Protein AF-S9UAQ5-F1 (afdb_monomer)

InterPro domains:
  IPR008383 Apoptosis inhibitory 5 [PF05918] (15-257)

Organism: NCBI:txid28005

Radius of gyration: 24.36 Å; Cα contacts (8 Å, |Δi|>4): 364; chains: 1; bounding box: 58×40×74 Å

Foldseek 3Di:
DVVVVVLVCLLVLLVVLLVQLQPCPPHPPVSNVVSVVVNVVSCVVNVLSNLLNLLVLLAPPDPDDDPVVSVSSVVSSLVVLLCCLQPPVNLVVQDPVSLVVSLLSVLNRLVGDDPVSLLSSLVSNCSHPVNVVQQLVVNLVSNLVPDQPQDPSSLSSSLSSLVRRDQPHADAPVVRCVVNCVLVDAQDQDPSSLSSLSVLLSNLRRYALVNLVSSQCSLLVNLLVQFDLQLAEGSHLSSNLSSLSSQQSSCVSPVPVSLVVLVPVSSLSSLVSPLSSLVVCLVVLVVVQVVCVVVVNHDPVSVVVNVSSVSSNQSSVCSNVSHRSHP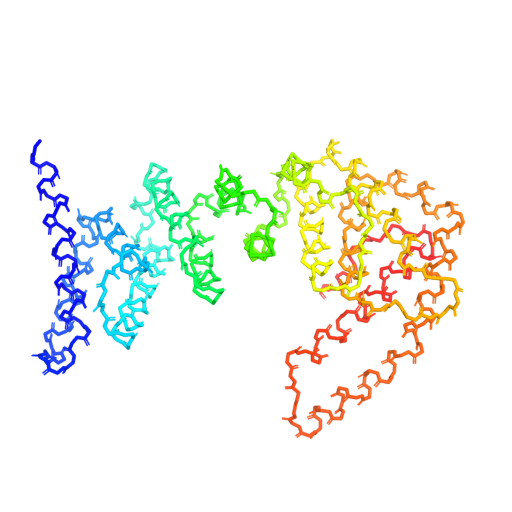PPDD

Structure (mmCIF, N/CA/C/O backbone):
data_AF-S9UAQ5-F1
#
_entry.id   AF-S9UAQ5-F1
#
loop_
_atom_site.group_PDB
_atom_site.id
_atom_site.type_symbol
_atom_site.label_atom_id
_atom_site.label_alt_id
_atom_site.label_comp_id
_atom_site.label_asym_id
_atom_site.label_entity_id
_atom_site.label_seq_id
_atom_site.pdbx_PDB_ins_code
_atom_site.Cartn_x
_atom_site.Cartn_y
_atom_site.Cartn_z
_atom_site.occupancy
_atom_site.B_iso_or_equiv
_atom_site.auth_seq_id
_atom_site.auth_comp_id
_atom_site.auth_asym_id
_atom_site.auth_atom_id
_atom_site.pdbx_PDB_model_num
ATOM 1 N N . MET A 1 1 ? 4.212 2.259 -40.923 1.00 50.88 1 MET A N 1
ATOM 2 C CA . MET A 1 1 ? 4.891 0.942 -41.069 1.00 50.88 1 MET A CA 1
ATOM 3 C C . MET A 1 1 ? 6.352 1.000 -40.611 1.00 50.88 1 MET A C 1
ATOM 5 O O . MET A 1 1 ? 6.800 0.038 -40.005 1.00 50.88 1 MET A O 1
ATOM 9 N N . MET A 1 2 ? 7.069 2.112 -40.838 1.00 58.19 2 MET A N 1
ATOM 10 C CA . MET A 1 2 ? 8.420 2.347 -40.294 1.00 58.19 2 MET A CA 1
ATOM 11 C C . MET A 1 2 ? 8.437 2.446 -38.760 1.00 58.19 2 MET A C 1
ATOM 13 O O . MET A 1 2 ? 9.271 1.802 -38.141 1.00 58.19 2 MET A O 1
ATOM 17 N N . ASP A 1 3 ? 7.478 3.144 -38.144 1.00 63.56 3 ASP A N 1
ATOM 18 C CA . ASP A 1 3 ? 7.470 3.352 -36.681 1.00 63.56 3 ASP A CA 1
ATOM 19 C C . ASP A 1 3 ? 7.380 2.043 -35.889 1.00 63.56 3 ASP A C 1
ATOM 21 O O . ASP A 1 3 ? 8.109 1.849 -34.926 1.00 63.56 3 ASP A O 1
ATOM 25 N N . LYS A 1 4 ? 6.577 1.082 -36.365 1.00 71.62 4 LYS A N 1
ATOM 26 C CA . LYS A 1 4 ? 6.491 -0.262 -35.767 1.00 71.62 4 LYS A CA 1
ATOM 27 C C . LYS A 1 4 ? 7.791 -1.061 -35.910 1.00 71.62 4 LYS A C 1
ATOM 29 O O . LYS A 1 4 ? 8.124 -1.844 -35.029 1.00 71.62 4 LYS A O 1
ATOM 34 N N . LYS A 1 5 ? 8.531 -0.876 -37.013 1.00 79.25 5 LYS A N 1
ATOM 35 C CA . LYS A 1 5 ? 9.839 -1.521 -37.214 1.00 79.25 5 LYS A CA 1
ATOM 36 C C . LYS A 1 5 ? 10.900 -0.907 -36.301 1.00 79.25 5 LYS A C 1
ATOM 38 O O . LYS A 1 5 ? 11.685 -1.646 -35.722 1.00 79.25 5 LYS A O 1
ATOM 43 N N . TRP A 1 6 ? 10.896 0.416 -36.142 1.00 81.75 6 TRP A N 1
ATOM 44 C CA . TRP A 1 6 ? 11.783 1.119 -35.212 1.00 81.75 6 TRP A CA 1
ATOM 45 C C . TRP A 1 6 ? 11.495 0.771 -33.753 1.00 81.75 6 TRP A C 1
ATOM 47 O O . TRP A 1 6 ? 12.431 0.546 -32.987 1.00 81.75 6 TRP A O 1
ATOM 57 N N . GLU A 1 7 ? 10.219 0.669 -33.381 1.00 83.75 7 GLU A N 1
ATOM 58 C CA . GLU A 1 7 ? 9.804 0.233 -32.047 1.00 83.75 7 GLU A CA 1
ATOM 59 C C . GLU A 1 7 ? 10.285 -1.195 -31.761 1.00 83.75 7 GLU A C 1
ATOM 61 O O . GLU A 1 7 ? 10.901 -1.424 -30.722 1.00 83.75 7 GLU A O 1
ATOM 66 N N . TYR A 1 8 ? 10.088 -2.124 -32.706 1.00 86.00 8 TYR A N 1
ATOM 67 C CA . TYR A 1 8 ? 10.575 -3.501 -32.596 1.00 86.00 8 TYR A CA 1
ATOM 68 C C . TYR A 1 8 ? 12.101 -3.568 -32.451 1.00 86.00 8 TYR A C 1
ATOM 70 O O . TYR A 1 8 ? 12.598 -4.152 -31.494 1.00 86.00 8 TYR A O 1
ATOM 78 N N . LEU A 1 9 ? 12.851 -2.909 -33.341 1.00 90.19 9 LEU A N 1
ATOM 79 C CA . LEU A 1 9 ? 14.318 -2.897 -33.287 1.00 90.19 9 LEU A CA 1
ATOM 80 C C . LEU A 1 9 ? 14.850 -2.298 -31.982 1.00 90.19 9 LEU A C 1
ATOM 82 O O . LEU A 1 9 ? 15.865 -2.756 -31.468 1.00 90.19 9 LEU A O 1
ATOM 86 N N . SER A 1 10 ? 14.167 -1.293 -31.433 1.00 92.19 10 SER A N 1
ATOM 87 C CA . SER A 1 10 ? 14.545 -0.691 -30.152 1.00 92.19 10 SER A CA 1
ATOM 88 C C . SER A 1 10 ? 14.269 -1.634 -28.979 1.00 92.19 10 SER A C 1
ATOM 90 O O . SER A 1 10 ? 15.079 -1.707 -28.058 1.00 92.19 10 SER A O 1
ATOM 92 N N . CYS A 1 11 ? 13.168 -2.392 -29.017 1.00 89.62 11 CYS A N 1
ATOM 93 C CA . CYS A 1 11 ? 12.878 -3.432 -28.028 1.00 89.62 11 CYS A CA 1
ATOM 94 C C . CYS A 1 11 ? 13.924 -4.557 -28.071 1.00 89.62 11 CYS A C 1
ATOM 96 O O . CYS A 1 11 ? 14.517 -4.864 -27.038 1.00 89.62 11 CYS A O 1
ATOM 98 N N . GLU A 1 12 ? 14.208 -5.116 -29.248 1.00 92.19 12 GLU A N 1
ATOM 99 C CA . GLU A 1 12 ? 15.215 -6.177 -29.416 1.00 92.19 12 GLU A CA 1
ATOM 100 C C . GLU A 1 12 ? 16.629 -5.682 -29.093 1.00 92.19 12 GLU A C 1
ATOM 102 O O . GLU A 1 12 ? 17.392 -6.346 -28.395 1.00 92.19 12 GLU A O 1
ATOM 107 N N . GLY A 1 13 ? 16.972 -4.465 -29.521 1.00 94.06 13 GLY A N 1
ATOM 108 C CA . GLY A 1 13 ? 18.242 -3.833 -29.178 1.00 94.06 13 GLY A CA 1
ATOM 109 C C . GLY A 1 13 ? 18.403 -3.666 -27.668 1.00 94.06 13 GLY A C 1
ATOM 110 O O . GLY A 1 13 ? 19.466 -3.968 -27.129 1.00 94.06 13 GLY A O 1
ATOM 111 N N . SER A 1 14 ? 17.346 -3.247 -26.963 1.00 94.69 14 SER A N 1
ATOM 112 C CA . SER A 1 14 ? 17.379 -3.173 -25.500 1.00 94.69 14 SER A CA 1
ATOM 113 C C . SER A 1 14 ? 17.527 -4.551 -24.847 1.00 94.69 14 SER A C 1
ATOM 115 O O . SER A 1 14 ? 18.267 -4.660 -23.874 1.00 94.69 14 SER A O 1
ATOM 117 N N . ASP A 1 15 ? 16.916 -5.597 -25.415 1.00 93.81 15 ASP A N 1
ATOM 118 C CA . ASP A 1 15 ? 17.054 -6.985 -24.954 1.00 93.81 15 ASP A CA 1
ATOM 119 C C . ASP A 1 15 ? 18.508 -7.439 -24.965 1.00 93.81 15 ASP A C 1
ATOM 121 O O . ASP A 1 15 ? 19.079 -7.804 -23.940 1.00 93.81 15 ASP A O 1
ATOM 125 N N . ILE A 1 16 ? 19.128 -7.336 -26.142 1.00 94.75 16 ILE A N 1
ATOM 126 C CA . ILE A 1 16 ? 20.483 -7.812 -26.396 1.00 94.75 16 ILE A CA 1
ATOM 127 C C . ILE A 1 16 ? 21.462 -7.070 -25.490 1.00 94.75 16 ILE A C 1
ATOM 129 O O . ILE A 1 16 ? 22.331 -7.682 -24.875 1.00 94.75 16 ILE A O 1
ATOM 133 N N . LEU A 1 17 ? 21.310 -5.749 -25.366 1.00 96.38 17 LEU A N 1
ATOM 134 C CA . LEU A 1 17 ? 22.171 -4.944 -24.504 1.00 96.38 17 LEU A CA 1
ATOM 135 C C . LEU A 1 17 ? 22.041 -5.349 -23.033 1.00 96.38 17 LEU A C 1
ATOM 137 O O . LEU A 1 17 ? 23.056 -5.447 -22.344 1.00 96.38 17 LEU A O 1
ATOM 141 N N . MET A 1 18 ? 20.825 -5.613 -22.551 1.00 95.19 18 MET A N 1
ATOM 142 C CA . MET A 1 18 ? 20.615 -6.072 -21.178 1.00 95.19 18 MET A CA 1
ATOM 143 C C . MET A 1 18 ? 21.159 -7.491 -20.950 1.00 95.19 18 MET A C 1
ATOM 145 O O . MET A 1 18 ? 21.770 -7.722 -19.907 1.00 95.19 18 MET A O 1
ATOM 149 N N . GLN A 1 19 ? 21.034 -8.403 -21.921 1.00 93.56 19 GLN A N 1
ATOM 150 C CA . GLN A 1 19 ? 21.626 -9.748 -21.847 1.00 93.56 19 GLN A CA 1
ATOM 151 C C . GLN A 1 19 ? 23.157 -9.689 -21.783 1.00 93.56 19 GLN A C 1
ATOM 153 O O . GLN A 1 19 ? 23.767 -10.255 -20.876 1.00 93.56 19 GLN A O 1
ATOM 158 N N . VAL A 1 20 ? 23.787 -8.898 -22.663 1.00 95.62 20 VAL A N 1
ATOM 159 C CA . VAL A 1 20 ? 25.243 -8.667 -22.645 1.00 95.62 20 VAL A CA 1
ATOM 160 C C . VAL A 1 20 ? 25.693 -8.131 -21.287 1.00 95.62 20 VAL A C 1
ATOM 162 O O . VAL A 1 20 ? 26.735 -8.526 -20.777 1.00 95.62 20 VAL A O 1
ATOM 165 N N . MET A 1 21 ? 24.919 -7.235 -20.668 1.00 94.69 21 MET A N 1
ATOM 166 C CA . MET A 1 21 ? 25.252 -6.691 -19.350 1.00 94.69 21 MET A CA 1
ATOM 167 C C . MET A 1 21 ? 25.207 -7.730 -18.218 1.00 94.69 21 MET A C 1
ATOM 169 O O . MET A 1 21 ? 25.926 -7.552 -17.228 1.00 94.69 21 MET A O 1
ATOM 173 N N . LEU A 1 22 ? 24.365 -8.761 -18.328 1.00 92.75 22 LEU A N 1
ATOM 174 C CA . LEU A 1 22 ? 24.177 -9.789 -17.300 1.00 92.75 22 LEU A CA 1
ATOM 175 C C . LEU A 1 22 ? 25.155 -10.948 -17.417 1.00 92.75 22 LEU A C 1
ATOM 177 O O . LEU A 1 22 ? 25.603 -11.466 -16.390 1.00 92.75 22 LEU A O 1
ATOM 181 N N . ASP A 1 23 ? 25.488 -11.338 -18.642 1.00 91.56 23 ASP A N 1
ATOM 182 C CA . ASP A 1 23 ? 26.315 -12.506 -18.898 1.00 91.56 23 ASP A CA 1
ATOM 183 C C . ASP A 1 23 ? 27.803 -12.196 -18.661 1.00 91.56 23 ASP A C 1
ATOM 185 O O . ASP A 1 23 ? 28.546 -11.710 -19.518 1.00 91.56 23 ASP A O 1
ATOM 189 N N . LYS A 1 24 ? 28.230 -12.451 -17.421 1.00 90.19 24 LYS A N 1
ATOM 190 C CA . LYS A 1 24 ? 29.613 -12.267 -16.964 1.00 90.19 24 LYS A CA 1
ATOM 191 C C . LYS A 1 24 ? 30.566 -13.332 -17.502 1.00 90.19 24 LYS A C 1
ATOM 193 O O . LYS A 1 24 ? 31.774 -13.114 -17.418 1.00 90.19 24 LYS A O 1
ATOM 198 N N . GLU A 1 25 ? 30.044 -14.456 -17.983 1.00 90.44 25 GLU A N 1
ATOM 199 C CA . GLU A 1 25 ? 30.841 -15.580 -18.470 1.00 90.44 25 GLU A CA 1
ATOM 200 C C . GLU A 1 25 ? 31.184 -15.388 -19.946 1.00 90.44 25 GLU A C 1
ATOM 202 O O . GLU A 1 25 ? 32.343 -15.550 -20.331 1.00 90.44 25 GLU A O 1
ATOM 207 N N . ALA A 1 26 ? 30.215 -14.949 -20.755 1.00 90.56 26 ALA A N 1
ATOM 208 C CA . ALA A 1 26 ? 30.425 -14.683 -22.173 1.00 90.56 26 ALA A CA 1
ATOM 209 C C . ALA A 1 26 ? 31.071 -13.316 -22.448 1.00 90.56 26 ALA A C 1
ATOM 211 O O . ALA A 1 26 ? 31.820 -13.187 -23.421 1.00 90.56 26 ALA A O 1
ATOM 212 N N . PHE A 1 27 ? 30.812 -12.289 -21.621 1.00 94.88 27 PHE A N 1
ATOM 213 C CA . PHE A 1 27 ? 31.264 -10.921 -21.905 1.00 94.88 27 PHE A CA 1
ATOM 214 C C . PHE A 1 27 ? 32.194 -10.324 -20.834 1.00 94.88 27 PHE A C 1
ATOM 216 O O . PHE A 1 27 ? 31.840 -10.220 -19.650 1.00 94.88 27 PHE A O 1
ATOM 223 N N . PRO A 1 28 ? 33.371 -9.803 -21.241 1.00 95.06 28 PRO A N 1
ATOM 224 C CA . PRO A 1 28 ? 34.288 -9.146 -20.322 1.00 95.06 28 PRO A CA 1
ATOM 225 C C . PRO A 1 28 ? 33.728 -7.796 -19.848 1.00 95.06 28 PRO A C 1
ATOM 227 O O . PRO A 1 28 ? 32.936 -7.142 -20.529 1.00 95.06 28 PRO A O 1
ATOM 230 N N . GLU A 1 29 ? 34.192 -7.330 -18.686 1.00 95.19 29 GLU A N 1
ATOM 231 C CA . GLU A 1 29 ? 33.723 -6.087 -18.049 1.00 95.19 29 GLU A CA 1
ATOM 232 C C . GLU A 1 29 ? 33.692 -4.854 -18.986 1.00 95.19 29 GLU A C 1
ATOM 234 O O . GLU A 1 29 ? 32.696 -4.127 -18.949 1.00 95.19 29 GLU A O 1
ATOM 239 N N . PRO A 1 30 ? 34.682 -4.604 -19.873 1.00 96.50 30 PRO A N 1
ATOM 240 C CA . PRO A 1 30 ? 34.610 -3.488 -20.818 1.00 96.50 30 PRO A CA 1
ATOM 241 C C . PRO A 1 30 ? 33.423 -3.576 -21.790 1.00 96.50 30 PRO A C 1
ATOM 243 O O . PRO A 1 30 ? 32.786 -2.558 -22.057 1.00 96.50 30 PRO A O 1
ATOM 246 N N . ALA A 1 31 ? 33.088 -4.776 -22.277 1.00 95.75 31 ALA A N 1
ATOM 247 C CA . ALA A 1 31 ? 31.951 -4.987 -23.174 1.00 95.75 31 ALA A CA 1
ATOM 248 C C . ALA A 1 31 ? 30.621 -4.752 -22.444 1.00 95.75 31 ALA A C 1
ATOM 250 O O . ALA A 1 31 ? 29.743 -4.062 -22.959 1.00 95.75 31 ALA A O 1
ATOM 251 N N . ARG A 1 32 ? 30.509 -5.223 -21.196 1.00 96.06 32 ARG A N 1
ATOM 252 C CA . ARG A 1 32 ? 29.320 -5.001 -20.354 1.00 96.06 32 ARG A CA 1
ATOM 253 C C . ARG A 1 32 ? 29.101 -3.521 -20.037 1.00 96.06 32 ARG A C 1
ATOM 255 O O . ARG A 1 32 ? 27.971 -3.037 -20.074 1.00 96.06 32 ARG A O 1
ATOM 262 N N . ARG A 1 33 ? 30.179 -2.766 -19.794 1.00 95.00 33 ARG A N 1
ATOM 263 C CA . ARG A 1 33 ? 30.114 -1.300 -19.640 1.00 95.00 33 ARG A CA 1
ATOM 264 C C . ARG A 1 33 ? 29.707 -0.599 -20.931 1.00 95.00 33 ARG A C 1
ATOM 266 O O . ARG A 1 33 ? 28.893 0.318 -20.880 1.00 95.00 33 ARG A O 1
ATOM 273 N N . ALA A 1 34 ? 30.238 -1.027 -22.076 1.00 96.38 34 ALA A N 1
ATOM 274 C CA . ALA A 1 34 ? 29.843 -0.479 -23.370 1.00 96.38 34 ALA A CA 1
ATOM 275 C C . ALA A 1 34 ? 28.352 -0.724 -23.653 1.00 96.38 34 ALA A C 1
ATOM 277 O O . ALA A 1 34 ? 27.657 0.204 -24.063 1.00 96.38 34 ALA A O 1
ATOM 278 N N . ALA A 1 35 ? 27.842 -1.921 -23.345 1.00 96.31 35 ALA A N 1
ATOM 279 C CA . ALA A 1 35 ? 26.423 -2.245 -23.469 1.00 96.31 35 ALA A CA 1
ATOM 280 C C . ALA A 1 35 ? 25.544 -1.376 -22.554 1.00 96.31 35 ALA A C 1
ATOM 282 O O . ALA A 1 35 ? 24.536 -0.834 -23.001 1.00 96.31 35 ALA A O 1
ATOM 283 N N . ALA A 1 36 ? 25.968 -1.149 -21.306 1.00 94.12 36 ALA A N 1
ATOM 284 C CA . ALA A 1 36 ? 25.280 -0.239 -20.391 1.00 94.12 36 ALA A CA 1
ATOM 285 C C . ALA A 1 36 ? 25.213 1.204 -20.922 1.00 94.12 36 ALA A C 1
ATOM 287 O O . ALA A 1 36 ? 24.166 1.842 -20.818 1.00 94.12 36 ALA A O 1
ATOM 288 N N . THR A 1 37 ? 26.301 1.710 -21.509 1.00 95.19 37 THR A N 1
ATOM 289 C CA . THR A 1 37 ? 26.340 3.043 -22.133 1.00 95.19 37 THR A CA 1
ATOM 290 C C . THR A 1 37 ? 25.462 3.110 -23.383 1.00 95.19 37 THR A C 1
ATOM 292 O O . THR A 1 37 ? 24.742 4.088 -23.577 1.00 95.19 37 THR A O 1
ATOM 295 N N . ALA A 1 38 ? 25.478 2.069 -24.219 1.00 95.56 38 ALA A N 1
ATOM 296 C CA . ALA A 1 38 ? 24.628 1.985 -25.403 1.00 95.56 38 ALA A CA 1
ATOM 297 C C . ALA A 1 38 ? 23.138 1.931 -25.030 1.00 95.56 38 ALA A C 1
ATOM 299 O O . ALA A 1 38 ? 22.323 2.583 -25.681 1.00 95.56 38 ALA A O 1
ATOM 300 N N . LEU A 1 39 ? 22.786 1.231 -23.948 1.00 95.44 39 LEU A N 1
ATOM 301 C CA . LEU A 1 39 ? 21.422 1.208 -23.426 1.00 95.44 39 LEU A CA 1
ATOM 302 C C . LEU A 1 39 ? 21.000 2.592 -22.919 1.00 95.44 39 LEU A C 1
ATOM 304 O O . LEU A 1 39 ? 19.902 3.039 -23.231 1.00 95.44 39 LEU A O 1
ATOM 308 N N . ASP A 1 40 ? 21.869 3.306 -22.196 1.00 93.12 40 ASP A N 1
ATOM 309 C CA . ASP A 1 40 ? 21.588 4.676 -21.740 1.00 93.12 40 ASP A CA 1
ATOM 310 C C . ASP A 1 40 ? 21.370 5.643 -22.932 1.00 93.12 40 ASP A C 1
ATOM 312 O O . ASP A 1 40 ? 20.498 6.518 -22.880 1.00 93.12 40 ASP A O 1
ATOM 316 N N . ALA A 1 41 ? 22.108 5.461 -24.033 1.00 92.88 41 ALA A N 1
ATOM 317 C CA . ALA A 1 41 ? 21.885 6.202 -25.275 1.00 92.88 41 ALA A CA 1
ATOM 318 C C . ALA A 1 41 ? 20.545 5.831 -25.935 1.00 92.88 41 ALA A C 1
ATOM 320 O O . ALA A 1 41 ? 19.791 6.720 -26.331 1.00 92.88 41 ALA A O 1
ATOM 321 N N . LEU A 1 42 ? 20.211 4.537 -25.988 1.00 93.69 42 LEU A N 1
ATOM 322 C CA . LEU A 1 42 ? 18.941 4.042 -26.524 1.00 93.69 42 LEU A CA 1
ATOM 323 C C . LEU A 1 42 ? 17.737 4.531 -25.710 1.00 93.69 42 LEU A C 1
ATOM 325 O O . LEU A 1 42 ? 16.705 4.859 -26.282 1.00 93.69 42 LEU A O 1
ATOM 329 N N . VAL A 1 43 ? 17.866 4.661 -24.387 1.00 93.12 43 VAL A N 1
ATOM 330 C CA . VAL A 1 43 ? 16.833 5.272 -23.533 1.00 93.12 43 VAL A CA 1
ATOM 331 C C . VAL A 1 43 ? 16.527 6.703 -23.980 1.00 93.12 43 VAL A C 1
ATOM 333 O O . VAL A 1 43 ? 15.370 7.111 -23.975 1.00 93.12 43 VAL A O 1
ATOM 336 N N . SER A 1 44 ? 17.543 7.455 -24.402 1.00 88.75 44 SER A N 1
ATOM 337 C CA . SER A 1 44 ? 17.383 8.856 -24.809 1.00 88.75 44 SER A CA 1
ATOM 338 C C . SER A 1 44 ? 16.666 9.006 -26.158 1.00 88.75 44 SER A C 1
ATOM 340 O O . SER A 1 44 ? 16.039 10.033 -26.407 1.00 88.75 44 SER A O 1
ATOM 342 N N . THR A 1 45 ? 16.736 7.991 -27.026 1.00 89.56 45 THR A N 1
ATOM 343 C CA . THR A 1 45 ? 16.171 8.023 -28.388 1.00 89.56 45 THR A CA 1
ATOM 344 C C . THR A 1 45 ? 14.910 7.171 -28.559 1.00 89.56 45 THR A C 1
ATOM 346 O O . THR A 1 45 ? 14.077 7.486 -29.404 1.00 89.56 45 THR A O 1
ATOM 349 N N . ALA A 1 46 ? 14.735 6.125 -27.749 1.00 91.75 46 ALA A N 1
ATOM 350 C CA . ALA A 1 46 ? 13.653 5.142 -27.832 1.00 91.75 46 ALA A CA 1
ATOM 351 C C . ALA A 1 46 ? 13.069 4.802 -26.445 1.00 91.75 46 ALA A C 1
ATOM 353 O O . ALA A 1 46 ? 12.785 3.646 -26.122 1.00 91.75 46 ALA A O 1
ATOM 354 N N . PHE A 1 47 ? 12.873 5.832 -25.618 1.00 92.19 47 PHE A N 1
ATOM 355 C CA . PHE A 1 47 ? 12.448 5.745 -24.216 1.00 92.19 47 PHE A CA 1
ATOM 356 C C . PHE A 1 47 ? 11.275 4.776 -23.968 1.00 92.19 47 PHE A C 1
ATOM 358 O O . PHE A 1 47 ? 11.357 3.891 -23.116 1.00 92.19 47 PHE A O 1
ATOM 365 N N . LYS A 1 48 ? 10.202 4.899 -24.763 1.00 91.69 48 LYS A N 1
ATOM 366 C CA . LYS A 1 48 ? 8.992 4.064 -24.681 1.00 91.69 48 LYS A CA 1
ATOM 367 C C . LYS A 1 48 ? 9.285 2.576 -24.900 1.00 91.69 48 LYS A C 1
ATOM 369 O O . LYS A 1 48 ? 8.837 1.745 -24.113 1.00 91.69 48 LYS A O 1
ATOM 374 N N . SER A 1 49 ? 10.041 2.241 -25.945 1.00 92.69 49 SER A N 1
ATOM 375 C CA . SER A 1 49 ? 10.407 0.857 -26.275 1.00 92.69 49 SER A CA 1
ATOM 376 C C . SER A 1 49 ? 11.229 0.212 -25.166 1.00 92.69 49 SER A C 1
ATOM 378 O O . SER A 1 49 ? 10.953 -0.922 -24.777 1.00 92.69 49 SER A O 1
ATOM 380 N N . VAL A 1 50 ? 12.184 0.957 -24.601 1.00 94.06 50 VAL A N 1
ATOM 381 C CA . VAL A 1 50 ? 13.008 0.451 -23.498 1.00 94.06 50 VAL A CA 1
ATOM 382 C C . VAL A 1 50 ? 12.151 0.165 -22.264 1.00 94.06 50 VAL A C 1
ATOM 384 O O . VAL A 1 50 ? 12.300 -0.896 -21.666 1.00 94.06 50 VAL A O 1
ATOM 387 N N . ILE A 1 51 ? 11.200 1.039 -21.906 1.00 93.06 51 ILE A N 1
ATOM 388 C CA . ILE A 1 51 ? 10.293 0.763 -20.777 1.00 93.06 51 ILE A CA 1
ATOM 389 C C . ILE A 1 51 ? 9.451 -0.484 -21.036 1.00 93.06 51 ILE A C 1
ATOM 391 O O . ILE A 1 51 ? 9.363 -1.340 -20.159 1.00 93.06 51 ILE A O 1
ATOM 395 N N . LYS A 1 52 ? 8.861 -0.614 -22.230 1.00 91.12 52 LYS A N 1
ATOM 396 C CA . LYS A 1 52 ? 8.078 -1.804 -22.592 1.00 91.12 52 LYS A CA 1
ATOM 397 C C . LYS A 1 52 ? 8.888 -3.081 -22.395 1.00 91.12 52 LYS A C 1
ATOM 399 O O . LYS A 1 52 ? 8.387 -4.028 -21.792 1.00 91.12 52 LYS A O 1
ATOM 404 N N . LYS A 1 53 ? 10.147 -3.090 -22.842 1.00 93.00 53 LYS A N 1
ATOM 405 C CA . LYS A 1 53 ? 11.019 -4.256 -22.687 1.00 93.00 53 LYS A CA 1
ATOM 406 C C . LYS A 1 53 ? 11.414 -4.513 -21.230 1.00 93.00 53 LYS A C 1
ATOM 408 O O . LYS A 1 53 ? 11.384 -5.660 -20.803 1.00 93.00 53 LYS A O 1
ATOM 413 N N . LEU A 1 54 ? 11.697 -3.469 -20.448 1.00 93.19 54 LEU A N 1
ATOM 414 C CA . LEU A 1 54 ? 11.964 -3.597 -19.009 1.00 93.19 54 LEU A CA 1
ATOM 415 C C . LEU A 1 54 ? 10.768 -4.188 -18.255 1.00 93.19 54 LEU A C 1
ATOM 417 O O . LEU A 1 54 ? 10.951 -5.074 -17.430 1.00 93.19 54 LEU A O 1
ATOM 421 N N . VAL A 1 55 ? 9.546 -3.731 -18.544 1.00 90.31 55 VAL A N 1
ATOM 422 C CA . VAL A 1 55 ? 8.333 -4.283 -17.919 1.00 90.31 55 VAL A CA 1
ATOM 423 C C . VAL A 1 55 ? 8.106 -5.733 -18.356 1.00 90.31 55 VAL A C 1
ATOM 425 O O . VAL A 1 55 ? 7.746 -6.563 -17.528 1.00 90.31 55 VAL A O 1
ATOM 428 N N . HIS A 1 56 ? 8.396 -6.070 -19.615 1.00 89.00 56 HIS A N 1
ATOM 429 C CA . HIS A 1 56 ? 8.354 -7.454 -20.089 1.00 89.00 56 HIS A CA 1
ATOM 430 C C . HIS A 1 56 ? 9.359 -8.365 -19.360 1.00 89.00 56 HIS A C 1
ATOM 432 O O . HIS A 1 56 ? 8.992 -9.469 -18.981 1.00 89.00 56 HIS A O 1
ATOM 438 N N . TRP A 1 57 ? 10.581 -7.897 -19.087 1.00 89.19 57 TRP A N 1
ATOM 439 C CA . TRP A 1 57 ? 11.575 -8.639 -18.292 1.00 89.19 57 TRP A CA 1
ATOM 440 C C . TRP A 1 57 ? 11.159 -8.859 -16.834 1.00 89.19 57 TRP A C 1
ATOM 442 O O . TRP A 1 57 ? 11.627 -9.787 -16.181 1.00 89.19 57 TRP A O 1
ATOM 452 N N . ILE A 1 58 ? 10.297 -7.991 -16.306 1.00 88.19 58 ILE A N 1
ATOM 453 C CA . ILE A 1 58 ? 9.744 -8.134 -14.957 1.00 88.19 58 ILE A CA 1
ATOM 454 C C . ILE A 1 58 ? 8.591 -9.151 -14.948 1.00 88.19 58 ILE A C 1
ATOM 456 O O . ILE A 1 58 ? 8.404 -9.836 -13.949 1.00 88.19 58 ILE A O 1
ATOM 460 N N . SER A 1 59 ? 7.845 -9.259 -16.050 1.00 82.81 59 SER A N 1
ATOM 461 C CA . SER A 1 59 ? 6.682 -10.141 -16.194 1.00 82.81 59 SER A CA 1
ATOM 462 C C . SER A 1 59 ? 7.026 -11.634 -16.091 1.00 82.81 59 SER A C 1
ATOM 464 O O . SER A 1 59 ? 8.109 -12.074 -16.482 1.00 82.81 59 SER A O 1
ATOM 466 N N . ASP A 1 60 ? 6.055 -12.422 -15.625 1.00 68.44 60 ASP A N 1
ATOM 467 C CA . ASP A 1 60 ? 6.086 -13.894 -15.565 1.00 68.44 60 ASP A CA 1
ATOM 468 C C . ASP A 1 60 ? 5.582 -14.534 -16.868 1.00 68.44 60 ASP A C 1
ATOM 470 O O . ASP A 1 60 ? 5.521 -15.751 -16.982 1.00 68.44 60 ASP A O 1
ATOM 474 N N . GLU A 1 61 ? 5.238 -13.735 -17.880 1.00 65.94 61 GLU A N 1
ATOM 475 C CA . GLU A 1 61 ? 4.815 -14.209 -19.208 1.00 65.94 61 GLU A CA 1
ATOM 476 C C . GLU A 1 61 ? 5.973 -14.807 -20.044 1.00 65.94 61 GLU A C 1
ATOM 478 O O . GLU A 1 61 ? 5.881 -14.877 -21.269 1.00 65.94 61 GLU A O 1
ATOM 483 N N . ARG A 1 62 ? 7.085 -15.199 -19.412 1.00 65.25 62 ARG A N 1
ATOM 484 C CA . ARG A 1 62 ? 8.271 -15.754 -20.074 1.00 65.25 62 ARG A CA 1
ATOM 485 C C . ARG A 1 62 ? 8.357 -17.247 -19.751 1.00 65.25 62 ARG A C 1
ATOM 487 O O . ARG A 1 62 ? 8.500 -17.614 -18.589 1.00 65.25 62 ARG A O 1
ATOM 494 N N . GLU A 1 63 ? 8.172 -18.083 -20.771 1.00 53.38 63 GLU A N 1
ATOM 495 C CA . GLU A 1 63 ? 8.213 -19.547 -20.665 1.00 53.38 63 GLU A CA 1
ATOM 496 C C . GLU A 1 63 ? 9.654 -20.042 -20.407 1.00 53.38 63 GLU A C 1
ATOM 498 O O . GLU A 1 63 ? 10.593 -19.552 -21.024 1.00 53.38 63 GLU A O 1
ATOM 503 N N . ASP A 1 64 ? 9.799 -21.034 -19.521 1.00 56.94 64 ASP A N 1
ATOM 504 C CA . ASP A 1 64 ? 10.918 -21.994 -19.436 1.00 56.94 64 ASP A CA 1
ATOM 505 C C . ASP A 1 64 ? 12.361 -21.494 -19.186 1.00 56.94 64 ASP A C 1
ATOM 507 O O . ASP A 1 64 ? 13.319 -22.222 -19.459 1.00 56.94 64 ASP A O 1
ATOM 511 N N . ASP A 1 65 ? 12.553 -20.318 -18.587 1.00 63.41 65 ASP A N 1
ATOM 512 C CA . ASP A 1 65 ? 13.890 -19.859 -18.172 1.00 63.41 65 ASP A CA 1
ATOM 513 C C . ASP A 1 65 ? 14.312 -20.372 -16.776 1.00 63.41 65 ASP A C 1
ATOM 515 O O . ASP A 1 65 ? 13.501 -20.554 -15.863 1.00 63.41 65 ASP A O 1
ATOM 519 N N . ASP A 1 66 ? 15.625 -20.560 -16.588 1.00 79.81 66 ASP A N 1
ATOM 520 C CA . ASP A 1 66 ? 16.249 -20.894 -15.299 1.00 79.81 66 ASP A CA 1
ATOM 521 C C . ASP A 1 66 ? 15.880 -19.856 -14.209 1.00 79.81 66 ASP A C 1
ATOM 523 O O . ASP A 1 66 ? 16.118 -18.657 -14.406 1.00 79.81 66 ASP A O 1
ATOM 527 N N . PRO A 1 67 ? 15.341 -20.266 -13.038 1.00 80.50 67 PRO A N 1
ATOM 528 C CA . PRO A 1 67 ? 14.948 -19.349 -11.965 1.00 80.50 67 PRO A CA 1
ATOM 529 C C . PRO A 1 67 ? 16.046 -18.372 -11.522 1.00 80.50 67 PRO A C 1
ATOM 531 O O . PRO A 1 67 ? 15.749 -17.218 -11.194 1.00 80.50 67 PRO A O 1
ATOM 534 N N . GLU A 1 68 ? 17.317 -18.794 -11.523 1.00 83.50 68 GLU A N 1
ATOM 535 C CA . GLU A 1 68 ? 18.435 -17.914 -11.156 1.00 83.50 68 GLU A CA 1
ATOM 536 C C . GLU A 1 68 ? 18.708 -16.847 -12.224 1.00 83.50 68 GLU A C 1
ATOM 538 O O . GLU A 1 68 ? 19.045 -15.699 -11.908 1.00 83.50 68 GLU A O 1
ATOM 543 N N . GLN A 1 69 ? 18.558 -17.200 -13.500 1.00 85.06 69 GLN A N 1
ATOM 544 C CA . GLN A 1 69 ? 18.641 -16.254 -14.609 1.00 85.06 69 GLN A CA 1
ATOM 545 C C . GLN A 1 69 ? 17.472 -15.260 -14.576 1.00 85.06 69 GLN A C 1
ATOM 547 O O . GLN A 1 69 ? 17.706 -14.048 -14.609 1.00 85.06 69 GLN A O 1
ATOM 552 N N . LEU A 1 70 ? 16.238 -15.744 -14.394 1.00 85.00 70 LEU A N 1
ATOM 553 C CA . LEU A 1 70 ? 15.046 -14.900 -14.255 1.00 85.00 70 LEU A CA 1
ATOM 554 C C . LEU A 1 70 ? 15.210 -13.871 -13.135 1.00 85.00 70 LEU A C 1
ATOM 556 O O . LEU A 1 70 ? 14.921 -12.687 -13.322 1.00 85.00 70 LEU A O 1
ATOM 560 N N . GLN A 1 71 ? 15.735 -14.287 -11.982 1.00 85.69 71 GLN A N 1
ATOM 561 C CA . GLN A 1 71 ? 15.965 -13.378 -10.864 1.00 85.69 71 GLN A CA 1
ATOM 562 C C . GLN A 1 71 ? 16.989 -12.281 -11.201 1.00 85.69 71 GLN A C 1
ATOM 564 O O . GLN A 1 71 ? 16.773 -11.111 -10.863 1.00 85.69 71 GLN A O 1
ATOM 569 N N . ARG A 1 72 ? 18.091 -12.627 -11.883 1.00 88.62 72 ARG A N 1
ATOM 570 C CA . ARG A 1 72 ? 19.114 -11.657 -12.318 1.00 88.62 72 ARG A CA 1
ATOM 571 C C . ARG A 1 72 ? 18.546 -10.639 -13.307 1.00 88.62 72 ARG A C 1
ATOM 573 O O . ARG A 1 72 ? 18.811 -9.440 -13.179 1.00 88.62 72 ARG A O 1
ATOM 580 N N . GLU A 1 73 ? 17.734 -11.101 -14.248 1.00 90.19 73 GLU A N 1
ATOM 581 C CA . GLU A 1 73 ? 17.061 -10.261 -15.240 1.00 90.19 73 GLU A CA 1
ATOM 582 C C . GLU A 1 73 ? 16.055 -9.308 -14.609 1.00 90.19 73 GLU A C 1
ATOM 584 O O . GLU A 1 73 ? 16.141 -8.094 -14.826 1.00 90.19 73 GLU A O 1
ATOM 589 N N . ARG A 1 74 ? 15.172 -9.821 -13.746 1.00 88.44 74 ARG A N 1
ATOM 590 C CA . ARG A 1 74 ? 14.220 -9.001 -12.989 1.00 88.44 74 ARG A CA 1
ATOM 591 C C . ARG A 1 74 ? 14.942 -7.951 -12.158 1.00 88.44 74 ARG A C 1
ATOM 593 O O . ARG A 1 74 ? 14.560 -6.781 -12.182 1.00 88.44 74 ARG A O 1
ATOM 600 N N . GLN A 1 75 ? 16.026 -8.320 -11.474 1.00 89.69 75 GLN A N 1
ATOM 601 C CA . GLN A 1 75 ? 16.801 -7.377 -10.668 1.00 89.69 75 GLN A CA 1
ATOM 602 C C . GLN A 1 75 ? 17.415 -6.257 -11.518 1.00 89.69 75 GLN A C 1
ATOM 604 O O . GLN A 1 75 ? 17.369 -5.082 -11.122 1.00 89.69 75 GLN A O 1
ATOM 609 N N . LEU A 1 76 ? 17.974 -6.586 -12.686 1.00 92.25 76 LEU A N 1
ATOM 610 C CA . LEU A 1 76 ? 18.494 -5.579 -13.606 1.00 92.25 76 LEU A CA 1
ATOM 611 C C . LEU A 1 76 ? 17.371 -4.670 -14.116 1.00 92.25 76 LEU A C 1
ATOM 613 O O . LEU A 1 76 ? 17.516 -3.444 -14.068 1.00 92.25 76 LEU A O 1
ATOM 617 N N . ALA A 1 77 ? 16.254 -5.252 -14.551 1.00 92.62 77 ALA A N 1
ATOM 618 C CA . ALA A 1 77 ? 15.122 -4.514 -15.091 1.00 92.62 77 ALA A CA 1
ATOM 619 C C . ALA A 1 77 ? 14.514 -3.558 -14.052 1.00 92.62 77 ALA A C 1
ATOM 621 O O . ALA A 1 77 ? 14.351 -2.369 -14.325 1.00 92.62 77 ALA A O 1
ATOM 622 N N . VAL A 1 78 ? 14.297 -4.033 -12.823 1.00 91.19 78 VAL A N 1
ATOM 623 C CA . VAL A 1 78 ? 13.854 -3.238 -11.664 1.00 91.19 78 VAL A CA 1
ATOM 624 C C . VAL A 1 78 ? 14.819 -2.088 -11.381 1.00 91.19 78 VAL A C 1
ATOM 626 O O . VAL A 1 78 ? 14.392 -0.944 -11.198 1.00 91.19 78 VAL A O 1
ATOM 629 N N . THR A 1 79 ? 16.129 -2.349 -11.386 1.00 92.44 79 THR A N 1
ATOM 630 C CA . THR A 1 79 ? 17.150 -1.316 -11.144 1.00 92.44 79 THR A CA 1
ATOM 631 C C . THR A 1 79 ? 17.118 -0.237 -12.228 1.00 92.44 79 THR A C 1
ATOM 633 O O . THR A 1 79 ? 17.164 0.963 -11.934 1.00 92.44 79 THR A O 1
ATOM 636 N N . ARG A 1 80 ? 17.002 -0.647 -13.494 1.00 93.56 80 ARG A N 1
ATOM 637 C CA . ARG A 1 80 ? 16.952 0.262 -14.644 1.00 93.56 80 ARG A CA 1
ATOM 638 C C . ARG A 1 80 ? 15.665 1.074 -14.668 1.00 93.56 80 ARG A C 1
ATOM 640 O O . ARG A 1 80 ? 15.740 2.298 -14.773 1.00 93.56 80 ARG A O 1
ATOM 647 N N . LEU A 1 81 ? 14.518 0.434 -14.461 1.00 93.44 81 LEU A N 1
ATOM 648 C CA . LEU A 1 81 ? 13.225 1.105 -14.378 1.00 93.44 81 LEU A CA 1
ATOM 649 C C . LEU A 1 81 ? 13.203 2.119 -13.225 1.00 93.44 81 LEU A C 1
ATOM 651 O O . LEU A 1 81 ? 12.788 3.260 -13.418 1.00 93.44 81 LEU A O 1
ATOM 655 N N . THR A 1 82 ? 13.752 1.761 -12.057 1.00 92.56 82 THR A N 1
ATOM 656 C CA . THR A 1 82 ? 13.899 2.691 -10.923 1.00 92.56 82 THR A CA 1
ATOM 657 C C . THR A 1 82 ? 14.675 3.943 -11.331 1.00 92.56 82 THR A C 1
ATOM 659 O O . THR A 1 82 ? 14.219 5.059 -11.076 1.00 92.56 82 THR A O 1
ATOM 662 N N . ARG A 1 83 ? 15.829 3.791 -11.998 1.00 92.12 83 ARG A N 1
ATOM 663 C CA . ARG A 1 83 ? 16.633 4.928 -12.485 1.00 92.12 83 ARG A CA 1
ATOM 664 C C . ARG A 1 83 ? 15.856 5.777 -13.493 1.00 92.12 83 ARG A C 1
ATOM 666 O O . ARG A 1 83 ? 15.928 7.002 -13.421 1.00 92.12 83 ARG A O 1
ATOM 673 N N . MET A 1 84 ? 15.104 5.152 -14.398 1.00 92.69 84 MET A N 1
ATOM 674 C CA . MET A 1 84 ? 14.313 5.856 -15.416 1.00 92.69 84 MET A CA 1
ATOM 675 C C . MET A 1 84 ? 13.180 6.697 -14.819 1.00 92.69 84 MET A C 1
ATOM 677 O O . MET A 1 84 ? 12.918 7.802 -15.292 1.00 92.69 84 MET A O 1
ATOM 681 N N . VAL A 1 85 ? 12.536 6.207 -13.758 1.00 91.19 85 VAL A N 1
ATOM 682 C CA . VAL A 1 85 ? 11.438 6.918 -13.087 1.00 91.19 85 VAL A CA 1
ATOM 683 C C . VAL A 1 85 ? 11.949 7.993 -12.118 1.00 91.19 85 VAL A C 1
ATOM 685 O O . VAL A 1 85 ? 11.331 9.045 -11.960 1.00 91.19 85 VAL A O 1
ATOM 688 N N . THR A 1 86 ? 13.074 7.749 -11.442 1.00 89.31 86 THR A N 1
ATOM 689 C CA . THR A 1 86 ? 13.559 8.635 -10.366 1.00 89.31 86 THR A CA 1
ATOM 690 C C . THR A 1 86 ? 14.546 9.705 -10.828 1.00 89.31 86 THR A C 1
ATOM 692 O O . THR A 1 86 ? 14.646 10.746 -10.178 1.00 89.31 86 THR A O 1
ATOM 695 N N . SER A 1 87 ? 15.266 9.486 -11.932 1.00 90.31 87 SER A N 1
ATOM 696 C CA . SER A 1 87 ? 16.280 10.428 -12.407 1.00 90.31 87 SER A CA 1
ATOM 697 C C . SER A 1 87 ? 15.663 11.671 -13.046 1.00 90.31 87 SER A C 1
ATOM 699 O O . SER A 1 87 ? 14.831 11.583 -13.951 1.00 90.31 87 SER A O 1
ATOM 701 N N . ALA A 1 88 ? 16.157 12.844 -12.644 1.00 87.38 88 ALA A N 1
ATOM 702 C CA . ALA A 1 88 ? 15.776 14.121 -13.244 1.00 87.38 88 ALA A CA 1
ATOM 703 C C . ALA A 1 88 ? 16.097 14.188 -14.747 1.00 87.38 88 ALA A C 1
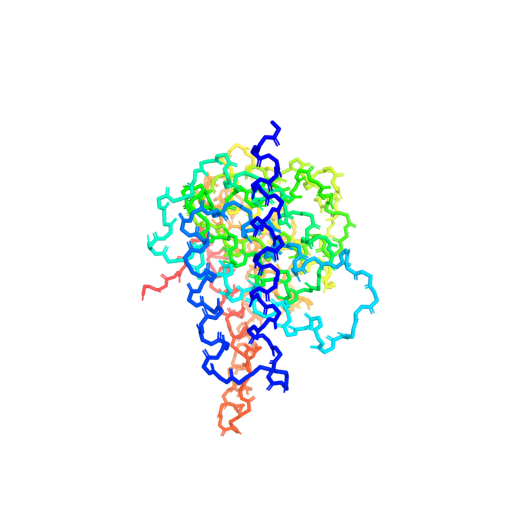ATOM 705 O O . ALA A 1 88 ? 15.366 14.839 -15.490 1.00 87.38 88 ALA A O 1
ATOM 706 N N . THR A 1 89 ? 17.135 13.473 -15.203 1.00 89.50 89 THR A N 1
ATOM 707 C CA . THR A 1 89 ? 17.539 13.411 -16.617 1.00 89.50 89 THR A CA 1
ATOM 708 C C . THR A 1 89 ? 16.400 12.965 -17.525 1.00 89.50 89 THR A C 1
ATOM 710 O O . THR A 1 89 ? 16.264 13.478 -18.628 1.00 89.50 89 THR A O 1
ATOM 713 N N . TYR A 1 90 ? 15.561 12.037 -17.059 1.00 89.81 90 TYR A N 1
ATOM 714 C CA . TYR A 1 90 ? 14.513 11.448 -17.888 1.00 89.81 90 TYR A CA 1
ATOM 715 C C . TYR A 1 90 ? 13.152 12.121 -17.729 1.00 89.81 90 TYR A C 1
ATOM 717 O O . TYR A 1 90 ? 12.191 11.728 -18.385 1.00 89.81 90 TYR A O 1
ATOM 725 N N . ARG A 1 91 ? 13.052 13.156 -16.885 1.00 87.69 91 ARG A N 1
ATOM 726 C CA . ARG A 1 91 ? 11.774 13.794 -16.552 1.00 87.69 91 ARG A CA 1
ATOM 727 C C . ARG A 1 91 ? 11.028 14.312 -17.784 1.00 87.69 91 ARG A C 1
ATOM 729 O O . ARG A 1 91 ? 9.815 14.168 -17.844 1.00 87.69 91 ARG A O 1
ATOM 736 N N . ALA A 1 92 ? 11.746 14.860 -18.763 1.00 89.69 92 ALA A N 1
ATOM 737 C CA . ALA A 1 92 ? 11.160 15.403 -19.989 1.00 89.69 92 ALA A CA 1
ATOM 738 C C . ALA A 1 92 ? 10.553 14.336 -20.923 1.00 89.69 92 ALA A C 1
ATOM 740 O O . ALA A 1 92 ? 9.744 14.676 -21.779 1.00 89.69 92 ALA A O 1
ATOM 741 N N . HIS A 1 93 ? 10.916 13.058 -20.764 1.00 90.88 93 HIS A N 1
ATOM 742 C CA . HIS A 1 93 ? 10.386 11.971 -21.594 1.00 90.88 93 HIS A CA 1
ATOM 743 C C . HIS A 1 93 ? 9.058 11.399 -21.073 1.00 90.88 93 HIS A C 1
ATOM 745 O O . HIS A 1 93 ? 8.383 10.667 -21.794 1.00 90.88 93 HIS A O 1
ATOM 751 N N . TRP A 1 94 ? 8.665 11.722 -19.838 1.00 92.12 94 TRP A N 1
ATOM 752 C CA . TRP A 1 94 ? 7.439 11.225 -19.214 1.00 92.12 94 TRP A CA 1
ATOM 753 C C . TRP A 1 94 ? 6.217 12.063 -19.613 1.00 92.12 94 TRP A C 1
ATOM 755 O O . TRP A 1 94 ? 5.730 12.881 -18.836 1.00 92.12 94 TRP A O 1
ATOM 765 N N . THR A 1 95 ? 5.700 11.847 -20.823 1.00 91.81 95 THR A N 1
ATOM 766 C CA . THR A 1 95 ? 4.413 12.424 -21.254 1.00 91.81 95 THR A CA 1
ATOM 767 C C . THR A 1 95 ? 3.236 11.762 -20.528 1.00 91.81 95 THR A C 1
ATOM 769 O O . THR A 1 95 ? 3.370 10.658 -20.002 1.00 91.81 95 THR A O 1
ATOM 772 N N . GLU A 1 96 ? 2.073 12.414 -20.475 1.00 88.31 96 GLU A N 1
ATOM 773 C CA . GLU A 1 96 ? 0.863 11.838 -19.854 1.00 88.31 96 GLU A CA 1
ATOM 774 C C . GLU A 1 96 ? 0.424 10.526 -20.525 1.00 88.31 96 GLU A C 1
ATOM 776 O O . GLU A 1 96 ? 0.108 9.549 -19.843 1.00 88.31 96 GLU A O 1
ATOM 781 N N . GLU A 1 97 ? 0.472 10.480 -21.861 1.00 89.62 97 GLU A N 1
ATOM 782 C CA . GLU A 1 97 ? 0.157 9.286 -22.655 1.00 89.62 97 GLU A CA 1
ATOM 783 C C . GLU A 1 97 ? 1.084 8.122 -22.290 1.00 89.62 97 GLU A C 1
ATOM 785 O O . GLU A 1 97 ? 0.620 7.029 -21.965 1.00 89.62 97 GLU A O 1
ATOM 790 N N . LEU A 1 98 ? 2.399 8.366 -22.254 1.00 90.69 98 LEU A N 1
ATOM 791 C CA . LEU A 1 98 ? 3.361 7.327 -21.906 1.00 90.69 98 LEU A CA 1
ATOM 792 C C . LEU A 1 98 ? 3.171 6.841 -20.469 1.00 90.69 98 LEU A C 1
ATOM 794 O O . LEU A 1 98 ? 3.270 5.646 -20.208 1.00 90.69 98 LEU A O 1
ATOM 798 N N . GLN A 1 99 ? 2.917 7.748 -19.530 1.00 91.12 99 GLN A N 1
ATOM 799 C CA . GLN A 1 99 ? 2.688 7.370 -18.138 1.00 91.12 99 GLN A CA 1
ATOM 800 C C . GLN A 1 99 ? 1.447 6.489 -17.989 1.00 91.12 99 GLN A C 1
ATOM 802 O O . GLN A 1 99 ? 1.499 5.513 -17.246 1.00 91.12 99 GLN A O 1
ATOM 807 N N . SER A 1 100 ? 0.379 6.786 -18.732 1.00 87.44 100 SER A N 1
ATOM 808 C CA . SER A 1 100 ? -0.838 5.967 -18.763 1.00 87.44 100 SER A CA 1
ATOM 809 C C . SER A 1 100 ? -0.560 4.576 -19.343 1.00 87.44 100 SER A C 1
ATOM 811 O O . SER A 1 100 ? -0.907 3.573 -18.727 1.00 87.44 100 SER A O 1
ATOM 813 N N . GLU A 1 101 ? 0.173 4.490 -20.458 1.00 87.69 101 GLU A N 1
ATOM 814 C CA . GLU A 1 101 ? 0.574 3.197 -21.031 1.00 87.69 101 GLU A CA 1
ATOM 815 C C . GLU A 1 101 ? 1.454 2.372 -20.081 1.00 87.69 101 GLU A C 1
ATOM 817 O O . GLU A 1 101 ? 1.304 1.156 -19.974 1.00 87.69 101 GLU A O 1
ATOM 822 N N . VAL A 1 102 ? 2.399 3.013 -19.390 1.00 88.12 102 VAL A N 1
ATOM 823 C CA . VAL A 1 102 ? 3.294 2.332 -18.445 1.00 88.12 102 VAL A CA 1
ATOM 824 C C . VAL A 1 102 ? 2.528 1.835 -17.229 1.00 88.12 102 VAL A C 1
ATOM 826 O O . VAL A 1 102 ? 2.787 0.724 -16.767 1.00 88.12 102 VAL A O 1
ATOM 829 N N . LEU A 1 103 ? 1.567 2.617 -16.742 1.00 87.69 103 LEU A N 1
ATOM 830 C CA . LEU A 1 103 ? 0.639 2.179 -15.712 1.00 87.69 103 LEU A CA 1
ATOM 831 C C . LEU A 1 103 ? -0.099 0.909 -16.164 1.00 87.69 103 LEU A C 1
ATOM 833 O O . LEU A 1 103 ? -0.006 -0.106 -15.470 1.00 87.69 103 LEU A O 1
ATOM 837 N N . ASP A 1 104 ? -0.721 0.906 -17.345 1.00 85.88 104 ASP A N 1
ATOM 838 C CA . ASP A 1 104 ? -1.434 -0.265 -17.882 1.00 85.88 104 ASP A CA 1
ATOM 839 C C . ASP A 1 104 ? -0.540 -1.506 -18.020 1.00 85.88 104 ASP A C 1
ATOM 841 O O . ASP A 1 104 ? -0.959 -2.628 -17.719 1.00 85.88 104 ASP A O 1
ATOM 845 N N . LEU A 1 105 ? 0.708 -1.329 -18.463 1.00 85.31 105 LEU A N 1
ATOM 846 C CA . LEU A 1 105 ? 1.676 -2.424 -18.554 1.00 85.31 105 LEU A CA 1
ATOM 847 C C . LEU A 1 105 ? 2.004 -2.986 -17.171 1.00 85.31 105 LEU A C 1
ATOM 849 O O . LEU A 1 105 ? 2.002 -4.201 -16.978 1.00 85.31 105 LEU A O 1
ATOM 853 N N . ILE A 1 106 ? 2.237 -2.117 -16.188 1.00 83.69 106 ILE A N 1
ATOM 854 C CA . ILE A 1 106 ? 2.573 -2.552 -14.833 1.00 83.69 106 ILE A CA 1
ATOM 855 C C . ILE A 1 106 ? 1.371 -3.219 -14.166 1.00 83.69 106 ILE A C 1
ATOM 857 O O . ILE A 1 106 ? 1.540 -4.226 -13.489 1.00 83.69 106 ILE A O 1
ATOM 861 N N . GLN A 1 107 ? 0.147 -2.768 -14.431 1.00 83.56 107 GLN A N 1
ATOM 862 C CA . GLN A 1 107 ? -1.075 -3.424 -13.959 1.00 83.56 107 GLN A CA 1
ATOM 863 C C . GLN A 1 107 ? -1.196 -4.892 -14.417 1.00 83.56 107 GLN A C 1
ATOM 865 O O . GLN A 1 107 ? -1.803 -5.714 -13.719 1.00 83.56 107 GLN A O 1
ATOM 870 N N . ARG A 1 108 ? -0.643 -5.245 -15.587 1.00 79.50 108 ARG A N 1
ATOM 871 C CA . ARG A 1 108 ? -0.585 -6.640 -16.064 1.00 79.50 108 ARG A CA 1
ATOM 872 C C . ARG A 1 108 ? 0.404 -7.461 -15.246 1.00 79.50 108 ARG A C 1
ATOM 874 O O . ARG A 1 108 ? 0.036 -8.531 -14.782 1.00 79.50 108 ARG A O 1
ATOM 881 N N . VAL A 1 109 ? 1.581 -6.902 -14.984 1.00 81.12 109 VAL A N 1
ATOM 882 C CA . VAL A 1 109 ? 2.649 -7.550 -14.208 1.00 81.12 109 VAL A CA 1
ATOM 883 C C . VAL A 1 109 ? 2.297 -7.678 -12.723 1.00 81.12 109 VAL A C 1
ATOM 885 O O . VAL A 1 109 ? 2.593 -8.685 -12.093 1.00 81.12 109 VAL A O 1
ATOM 888 N N . LEU A 1 110 ? 1.602 -6.696 -12.142 1.00 75.62 110 LEU A N 1
ATOM 889 C CA . LEU A 1 110 ? 1.214 -6.714 -10.726 1.00 75.62 110 LEU A CA 1
ATOM 890 C C . LEU A 1 110 ? 0.350 -7.930 -10.343 1.00 75.62 110 LEU A C 1
ATOM 892 O O . LEU A 1 110 ? 0.316 -8.293 -9.170 1.00 75.62 110 LEU A O 1
ATOM 896 N N . GLY A 1 111 ? -0.344 -8.546 -11.304 1.00 70.12 111 GLY A N 1
ATOM 897 C CA . GLY A 1 111 ? -1.130 -9.759 -11.077 1.00 70.12 111 GLY A CA 1
ATOM 898 C C . GLY A 1 111 ? -0.319 -11.055 -11.103 1.00 70.12 111 GLY A C 1
ATOM 899 O O . GLY A 1 111 ? -0.852 -12.083 -10.695 1.00 70.12 111 GLY A O 1
ATOM 900 N N . THR A 1 112 ? 0.930 -11.028 -11.577 1.00 75.12 112 THR A N 1
ATOM 901 C CA . THR A 1 112 ? 1.735 -12.241 -11.799 1.00 75.12 112 THR A CA 1
ATOM 902 C C . THR A 1 112 ? 2.888 -12.394 -10.817 1.00 75.12 112 THR A C 1
ATOM 904 O O . THR A 1 112 ? 3.337 -13.509 -10.587 1.00 75.12 112 THR A O 1
ATOM 907 N N . VAL A 1 113 ? 3.333 -11.293 -10.210 1.00 79.50 113 VAL A N 1
ATOM 908 C CA . VAL A 1 113 ? 4.513 -11.263 -9.337 1.00 79.50 113 VAL A CA 1
ATOM 909 C C . VAL A 1 113 ? 4.202 -11.556 -7.862 1.00 79.50 113 VAL A C 1
ATOM 911 O O . VAL A 1 113 ? 3.084 -11.335 -7.367 1.00 79.50 113 VAL A O 1
ATOM 914 N N . ASP A 1 114 ? 5.225 -11.983 -7.116 1.00 81.19 114 ASP A N 1
ATOM 915 C CA . ASP A 1 114 ? 5.114 -12.264 -5.681 1.00 81.19 114 ASP A CA 1
ATOM 916 C C . ASP A 1 114 ? 4.907 -10.988 -4.826 1.00 81.19 114 ASP A C 1
ATOM 918 O O . ASP A 1 114 ? 4.878 -9.856 -5.314 1.00 81.19 114 ASP A O 1
ATOM 922 N N . ALA A 1 115 ? 4.709 -11.121 -3.509 1.00 81.19 115 ALA A N 1
ATOM 923 C CA . ALA A 1 115 ? 4.472 -9.967 -2.630 1.00 81.19 115 ALA A CA 1
ATOM 924 C C . ALA A 1 115 ? 5.657 -8.992 -2.525 1.00 81.19 115 ALA A C 1
ATOM 926 O O . ALA A 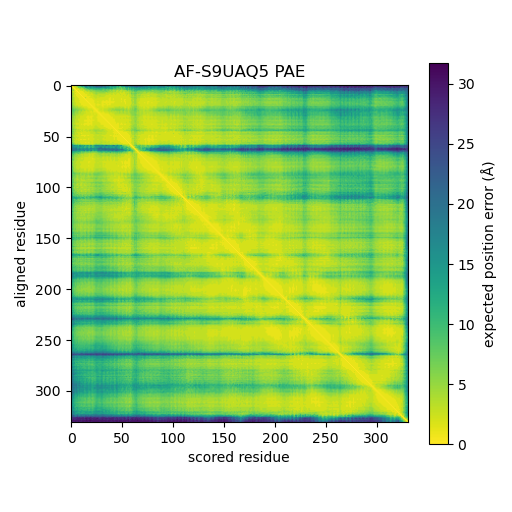1 115 ? 5.465 -7.774 -2.388 1.00 81.19 115 ALA A O 1
ATOM 927 N N . ARG A 1 116 ? 6.884 -9.506 -2.604 1.00 84.62 116 ARG A N 1
ATOM 928 C CA . ARG A 1 116 ? 8.108 -8.712 -2.499 1.00 84.62 116 ARG A CA 1
ATOM 929 C C . ARG A 1 116 ? 8.326 -7.907 -3.775 1.00 84.62 116 ARG A C 1
ATOM 931 O O . ARG A 1 116 ? 8.563 -6.700 -3.695 1.00 84.62 116 ARG A O 1
ATOM 938 N N . GLU A 1 117 ? 8.211 -8.556 -4.923 1.00 82.94 117 GLU A N 1
ATOM 939 C CA . GLU A 1 117 ? 8.299 -7.956 -6.252 1.00 82.94 117 GLU A CA 1
ATOM 940 C C . GLU A 1 117 ? 7.173 -6.943 -6.462 1.00 82.94 117 GLU A C 1
ATOM 942 O O . GLU A 1 117 ? 7.437 -5.805 -6.851 1.00 82.94 117 GLU A O 1
ATOM 947 N N . PHE A 1 118 ? 5.941 -7.285 -6.069 1.00 87.62 118 PHE A N 1
ATOM 948 C CA . PHE A 1 118 ? 4.810 -6.356 -6.076 1.00 87.62 118 PHE A CA 1
ATOM 949 C C . PHE A 1 118 ? 5.134 -5.072 -5.306 1.00 87.62 118 PHE A C 1
ATOM 951 O O . PHE A 1 118 ? 4.957 -3.966 -5.817 1.00 87.62 118 PHE A O 1
ATOM 958 N N . THR A 1 119 ? 5.672 -5.201 -4.089 1.00 89.94 119 THR A N 1
ATOM 959 C CA . THR A 1 119 ? 6.047 -4.046 -3.260 1.00 89.94 119 THR A CA 1
ATOM 960 C C . THR A 1 119 ? 7.119 -3.187 -3.933 1.00 89.94 119 THR A C 1
ATOM 962 O O . THR A 1 119 ? 7.042 -1.956 -3.899 1.00 89.94 119 THR A O 1
ATOM 965 N N . GLN A 1 120 ? 8.116 -3.810 -4.566 1.00 89.12 120 GLN A N 1
ATOM 966 C CA . GLN A 1 120 ? 9.160 -3.090 -5.296 1.00 89.12 120 GLN A CA 1
ATOM 967 C C . GLN A 1 120 ? 8.597 -2.344 -6.510 1.00 89.12 120 GLN A C 1
ATOM 969 O O . GLN A 1 120 ? 8.933 -1.176 -6.706 1.00 89.12 120 GLN A O 1
ATOM 974 N N . LEU A 1 121 ? 7.709 -2.968 -7.284 1.00 89.56 121 LEU A N 1
ATOM 975 C CA . LEU A 1 121 ? 7.091 -2.336 -8.449 1.00 89.56 121 LEU A CA 1
ATOM 976 C C . LEU A 1 121 ? 6.174 -1.187 -8.057 1.00 89.56 121 LEU A C 1
ATOM 978 O O . LEU A 1 121 ? 6.310 -0.098 -8.608 1.00 89.56 121 LEU A O 1
ATOM 982 N N . VAL A 1 122 ? 5.313 -1.374 -7.055 1.00 91.81 122 VAL A N 1
ATOM 983 C CA . VAL A 1 122 ? 4.468 -0.297 -6.519 1.00 91.81 122 VAL A CA 1
ATOM 984 C C . VAL A 1 122 ? 5.324 0.883 -6.062 1.00 91.81 122 VAL A C 1
ATOM 986 O O . VAL A 1 122 ? 5.015 2.027 -6.397 1.00 91.81 122 VAL A O 1
ATOM 989 N N . ARG A 1 123 ? 6.444 0.620 -5.372 1.00 92.12 123 ARG A N 1
ATOM 990 C CA . ARG A 1 123 ? 7.399 1.666 -4.986 1.00 92.12 123 ARG A CA 1
ATOM 991 C C . ARG A 1 123 ? 7.961 2.400 -6.197 1.00 92.12 123 ARG A C 1
ATOM 993 O O . ARG A 1 123 ? 8.151 3.605 -6.124 1.00 92.12 123 ARG A O 1
ATOM 1000 N N . ILE A 1 124 ? 8.285 1.715 -7.287 1.00 91.19 124 ILE A N 1
ATOM 1001 C CA . ILE A 1 124 ? 8.825 2.364 -8.489 1.00 91.19 124 ILE A CA 1
ATOM 1002 C C . ILE A 1 124 ? 7.749 3.224 -9.145 1.00 91.19 124 ILE A C 1
ATOM 1004 O O . ILE A 1 124 ? 7.975 4.407 -9.390 1.00 91.19 124 ILE A O 1
ATOM 1008 N N . VAL A 1 125 ? 6.560 2.663 -9.351 1.00 90.50 125 VAL A N 1
ATOM 1009 C CA . VAL A 1 125 ? 5.433 3.346 -9.996 1.00 90.50 125 VAL A CA 1
ATOM 1010 C C . VAL A 1 125 ? 4.976 4.565 -9.219 1.00 90.50 125 VAL A C 1
ATOM 1012 O O . VAL A 1 125 ? 4.683 5.596 -9.820 1.00 90.50 125 VAL A O 1
ATOM 1015 N N . SER A 1 126 ? 5.008 4.514 -7.887 1.00 91.75 126 SER A N 1
ATOM 1016 C CA . SER A 1 126 ? 4.663 5.671 -7.060 1.00 91.75 126 SER A CA 1
ATOM 1017 C C . SER A 1 126 ? 5.568 6.885 -7.306 1.00 91.75 126 SER A C 1
ATOM 1019 O O . SER A 1 126 ? 5.240 7.988 -6.869 1.00 91.75 126 SER A O 1
ATOM 1021 N N . HIS A 1 127 ? 6.724 6.706 -7.960 1.00 91.69 127 HIS A N 1
ATOM 1022 C CA . HIS A 1 127 ? 7.624 7.800 -8.310 1.00 91.69 127 HIS A CA 1
ATOM 1023 C C . HIS A 1 127 ? 7.337 8.441 -9.674 1.00 91.69 127 HIS A C 1
ATOM 1025 O O . HIS A 1 127 ? 7.940 9.488 -9.946 1.00 91.69 127 HIS A O 1
ATOM 1031 N N . LEU A 1 128 ? 6.438 7.869 -10.489 1.00 91.25 128 LEU A N 1
ATOM 1032 C CA . LEU A 1 128 ? 6.011 8.464 -11.757 1.00 91.25 128 LEU A CA 1
ATOM 1033 C C . LEU A 1 128 ? 5.426 9.867 -11.523 1.00 91.25 128 LEU A C 1
ATOM 1035 O O . LEU A 1 128 ? 4.757 10.076 -10.503 1.00 91.25 128 LEU A O 1
ATOM 1039 N N . PRO A 1 129 ? 5.649 10.829 -12.440 1.00 90.12 129 PRO A N 1
ATOM 1040 C CA . PRO A 1 129 ? 5.112 12.184 -12.308 1.00 90.12 129 PRO A CA 1
ATOM 1041 C C . PRO A 1 129 ? 3.604 12.231 -12.010 1.00 90.12 129 PRO A C 1
ATOM 1043 O O . PRO A 1 129 ? 3.218 12.829 -11.011 1.00 90.12 129 PRO A O 1
ATOM 1046 N N . ILE A 1 130 ? 2.781 11.492 -12.758 1.00 90.81 130 ILE A N 1
ATOM 1047 C CA . ILE A 1 130 ? 1.321 11.430 -12.606 1.00 90.81 130 ILE A CA 1
ATOM 1048 C C . ILE A 1 130 ? 0.914 10.924 -11.218 1.00 90.81 130 ILE A C 1
ATOM 1050 O O . ILE A 1 130 ? -0.001 11.458 -10.595 1.00 90.81 130 ILE A O 1
ATOM 1054 N N . CYS A 1 131 ? 1.634 9.935 -10.678 1.00 91.56 131 CYS A N 1
ATOM 1055 C CA . CYS A 1 131 ? 1.402 9.432 -9.328 1.00 91.56 131 CYS A CA 1
ATOM 1056 C C . CYS A 1 131 ? 1.837 10.453 -8.273 1.00 91.56 131 CYS A C 1
ATOM 1058 O O . CYS A 1 131 ? 1.167 10.601 -7.258 1.00 91.56 131 CYS A O 1
ATOM 1060 N N . LYS A 1 132 ? 2.930 11.192 -8.488 1.00 90.44 132 LYS A N 1
ATOM 1061 C CA . LYS A 1 132 ? 3.360 12.242 -7.553 1.00 90.44 132 LYS A CA 1
ATOM 1062 C C . LYS A 1 132 ? 2.404 13.431 -7.528 1.00 90.44 132 LYS A C 1
ATOM 1064 O O . LYS A 1 132 ? 2.148 13.945 -6.439 1.00 90.44 132 LYS A O 1
ATOM 1069 N N . GLU A 1 133 ? 1.929 13.849 -8.697 1.00 90.44 133 GLU A N 1
ATOM 1070 C CA . GLU A 1 133 ? 1.033 14.991 -8.905 1.00 90.44 133 GLU A CA 1
ATOM 1071 C C . GLU A 1 133 ? -0.371 14.701 -8.376 1.00 90.44 133 GLU A C 1
ATOM 1073 O O . GLU A 1 133 ? -0.938 15.523 -7.667 1.00 90.44 133 GLU A O 1
ATOM 1078 N N . ARG A 1 134 ? -0.893 13.493 -8.614 1.00 91.56 134 ARG A N 1
ATOM 1079 C CA . ARG A 1 134 ? -2.203 13.046 -8.108 1.00 91.56 134 ARG A CA 1
ATOM 1080 C C . ARG A 1 134 ? -2.093 12.222 -6.817 1.00 91.56 134 ARG A C 1
ATOM 1082 O O . ARG A 1 134 ? -2.889 11.319 -6.577 1.00 91.56 134 ARG A O 1
ATOM 1089 N N . HIS A 1 135 ? -1.083 12.497 -5.990 1.00 92.56 135 HIS A N 1
ATOM 1090 C CA . HIS A 1 135 ? -0.938 11.957 -4.627 1.00 92.56 135 HIS A CA 1
ATOM 1091 C C . HIS A 1 135 ? -1.024 10.420 -4.472 1.00 92.56 135 HIS A C 1
ATOM 1093 O O . HIS A 1 135 ? -1.388 9.929 -3.409 1.00 92.56 135 HIS A O 1
ATOM 1099 N N . GLY A 1 136 ? -0.662 9.652 -5.498 1.00 91.25 136 GLY A N 1
ATOM 1100 C CA . GLY A 1 136 ? -0.672 8.185 -5.514 1.00 91.25 136 GLY A CA 1
ATOM 1101 C C . GLY A 1 136 ? -2.006 7.562 -5.936 1.00 91.25 136 GLY A C 1
ATOM 1102 O O . GLY A 1 136 ? -2.055 6.357 -6.175 1.00 91.25 136 GLY A O 1
ATOM 1103 N N . VAL A 1 137 ? -3.060 8.367 -6.102 1.00 93.56 137 VAL A N 1
ATOM 1104 C CA . VAL A 1 137 ? -4.409 7.916 -6.484 1.00 93.56 137 VAL A CA 1
ATOM 1105 C C . VAL A 1 137 ? -4.453 7.170 -7.827 1.00 93.56 137 VAL A C 1
ATOM 1107 O O . VAL A 1 137 ? -5.106 6.131 -7.867 1.00 93.56 137 VAL A O 1
ATOM 1110 N N . PRO A 1 138 ? -3.721 7.565 -8.894 1.00 92.62 138 PRO A N 1
ATOM 1111 C CA . PRO A 1 138 ? -3.788 6.862 -10.180 1.00 92.62 138 PRO A CA 1
ATOM 1112 C C . PRO A 1 138 ? -3.426 5.378 -10.099 1.00 92.62 138 PRO A C 1
ATOM 1114 O O . PRO A 1 138 ? -3.984 4.563 -10.823 1.00 92.62 138 PRO A O 1
ATOM 1117 N N . LEU A 1 139 ? -2.506 5.007 -9.203 1.00 91.31 139 LEU A N 1
ATOM 1118 C CA . LEU A 1 139 ? -2.132 3.606 -9.018 1.00 91.31 139 LEU A CA 1
ATOM 1119 C C . LEU A 1 139 ? -3.249 2.809 -8.331 1.00 91.31 139 LEU A C 1
ATOM 1121 O O . LEU A 1 139 ? -3.470 1.644 -8.658 1.00 91.31 139 LEU A O 1
ATOM 1125 N N . LEU A 1 140 ? -3.958 3.444 -7.397 1.00 93.06 140 LEU A N 1
ATOM 1126 C CA . LEU A 1 140 ? -5.109 2.860 -6.719 1.00 93.06 140 LEU A CA 1
ATOM 1127 C C . LEU A 1 140 ? -6.296 2.706 -7.683 1.00 93.06 140 LEU A C 1
ATOM 1129 O O . LEU A 1 140 ? -6.840 1.611 -7.784 1.00 93.06 140 LEU A O 1
ATOM 1133 N N . GLU A 1 141 ? -6.633 3.764 -8.431 1.00 92.88 141 GLU A N 1
ATOM 1134 C CA . GLU A 1 141 ? -7.648 3.761 -9.500 1.00 92.88 141 GLU A CA 1
ATOM 1135 C C . GLU A 1 141 ? -7.395 2.627 -10.492 1.00 92.88 141 GLU A C 1
ATOM 1137 O O . GLU A 1 141 ? -8.280 1.823 -10.786 1.00 92.88 141 GLU A O 1
ATOM 1142 N N . LEU A 1 142 ? -6.157 2.536 -10.974 1.00 89.94 142 LEU A N 1
ATOM 1143 C CA . LEU A 1 142 ? -5.760 1.520 -11.926 1.00 89.94 142 LEU A CA 1
ATOM 1144 C C . LEU A 1 142 ? -5.885 0.116 -11.338 1.00 89.94 142 LEU A C 1
ATOM 1146 O O . LEU A 1 142 ? -6.426 -0.767 -11.988 1.00 89.94 142 LEU A O 1
ATOM 1150 N N . PHE A 1 143 ? -5.402 -0.137 -10.124 1.00 91.25 143 PHE A N 1
ATOM 1151 C CA . PHE A 1 143 ? -5.520 -1.476 -9.546 1.00 91.25 143 PHE A CA 1
ATOM 1152 C C . PHE A 1 143 ? -6.993 -1.890 -9.385 1.00 91.25 143 PHE A C 1
ATOM 1154 O O . PHE A 1 143 ? -7.386 -2.988 -9.784 1.00 91.25 143 PHE A O 1
ATOM 1161 N N . LEU A 1 144 ? -7.823 -0.983 -8.871 1.00 92.38 144 LEU A N 1
ATOM 1162 C CA . LEU A 1 144 ? -9.236 -1.230 -8.595 1.00 92.38 144 LEU A CA 1
ATOM 1163 C C . LEU A 1 144 ? -10.113 -1.321 -9.854 1.00 92.38 144 LEU A C 1
ATOM 1165 O O . LEU A 1 144 ? -11.179 -1.931 -9.804 1.00 92.38 144 LEU A O 1
ATOM 1169 N N . SER A 1 145 ? -9.675 -0.775 -10.994 1.00 90.50 145 SER A N 1
ATOM 1170 C CA . SER A 1 145 ? -10.401 -0.917 -12.265 1.00 90.50 145 SER A CA 1
ATOM 1171 C C . SER A 1 145 ? -10.362 -2.342 -12.830 1.00 90.50 145 SER A C 1
ATOM 1173 O O . SER A 1 145 ? -11.202 -2.696 -13.658 1.00 90.50 145 SER A O 1
ATOM 1175 N N . LYS A 1 146 ? -9.407 -3.168 -12.381 1.00 87.31 146 LYS A N 1
ATOM 1176 C CA . LYS A 1 146 ? -9.191 -4.533 -12.883 1.00 87.31 146 LYS A CA 1
ATOM 1177 C C . LYS A 1 146 ? -9.420 -5.622 -11.841 1.00 87.31 146 LYS A C 1
ATOM 1179 O O . LYS A 1 146 ? -9.845 -6.714 -12.216 1.00 87.31 146 LYS A O 1
ATOM 1184 N N . TYR A 1 147 ? -9.134 -5.357 -10.568 1.00 88.75 147 TYR A N 1
ATOM 1185 C CA . TYR A 1 147 ? -9.194 -6.367 -9.511 1.00 88.75 147 TYR A CA 1
ATOM 1186 C C . TYR A 1 147 ? -10.296 -6.057 -8.491 1.00 88.75 147 TYR A C 1
ATOM 1188 O O . TYR A 1 147 ? -10.320 -4.985 -7.891 1.00 88.75 147 TYR A O 1
ATOM 1196 N N . ASP A 1 148 ? -11.167 -7.038 -8.242 1.00 89.62 148 ASP A N 1
ATOM 1197 C CA . ASP A 1 148 ? -12.150 -6.994 -7.152 1.00 89.62 148 ASP A CA 1
ATOM 1198 C C . ASP A 1 148 ? -11.514 -7.385 -5.811 1.00 89.62 148 ASP A C 1
ATOM 1200 O O . ASP A 1 148 ? -10.622 -8.231 -5.759 1.00 89.62 148 ASP A O 1
ATOM 1204 N N . LEU A 1 149 ? -12.010 -6.854 -4.693 1.00 92.00 149 LEU A N 1
ATOM 1205 C CA . LEU A 1 149 ? -11.404 -7.028 -3.363 1.00 92.00 149 LEU A CA 1
ATOM 1206 C C . LEU A 1 149 ? -11.862 -8.309 -2.644 1.00 92.00 149 LEU A C 1
ATOM 1208 O O . LEU A 1 149 ? -12.062 -8.327 -1.434 1.00 92.00 149 LEU A O 1
ATOM 1212 N N . ASN A 1 150 ? -12.015 -9.394 -3.404 1.00 88.19 150 ASN A N 1
ATOM 1213 C CA . ASN A 1 150 ? -12.552 -10.670 -2.920 1.00 88.19 150 ASN A CA 1
ATOM 1214 C C . ASN A 1 150 ? -11.474 -11.664 -2.449 1.00 88.19 150 ASN A C 1
ATOM 1216 O O . ASN A 1 150 ? -11.816 -12.736 -1.955 1.00 88.19 150 ASN A O 1
ATOM 1220 N N . SER A 1 151 ? -10.186 -11.350 -2.621 1.00 89.00 151 SER A N 1
ATOM 1221 C CA . SER A 1 151 ? -9.070 -12.210 -2.210 1.00 89.00 151 SER A CA 1
ATOM 1222 C C . SER A 1 151 ? -8.146 -11.489 -1.230 1.00 89.00 151 SER A C 1
ATOM 1224 O O . SER A 1 151 ? -7.945 -10.277 -1.331 1.00 89.00 151 SER A O 1
ATOM 1226 N N . GLU A 1 152 ? -7.529 -12.235 -0.308 1.00 89.44 152 GLU A N 1
ATOM 1227 C CA . GLU A 1 152 ? -6.537 -11.681 0.628 1.00 89.44 152 GLU A CA 1
ATOM 1228 C C . GLU A 1 152 ? -5.369 -11.023 -0.107 1.00 89.44 152 GLU A C 1
ATOM 1230 O O . GLU A 1 152 ? -4.906 -9.959 0.297 1.00 89.44 152 GLU A O 1
ATOM 1235 N N . ARG A 1 153 ? -4.956 -11.598 -1.243 1.00 88.19 153 ARG A N 1
ATOM 1236 C CA . ARG A 1 153 ? -3.917 -11.024 -2.097 1.00 88.19 153 ARG A CA 1
ATOM 1237 C C . ARG A 1 153 ? -4.300 -9.637 -2.606 1.00 88.19 153 ARG A C 1
ATOM 1239 O O . ARG A 1 153 ? -3.478 -8.731 -2.556 1.00 88.19 153 ARG A O 1
ATOM 1246 N N . HIS A 1 154 ? -5.537 -9.440 -3.062 1.00 91.06 154 HIS A N 1
ATOM 1247 C CA . HIS A 1 154 ? -5.976 -8.128 -3.542 1.00 91.06 154 HIS A CA 1
ATOM 1248 C C . HIS A 1 154 ? -6.092 -7.110 -2.398 1.00 91.06 154 HIS A C 1
ATOM 1250 O O . HIS A 1 154 ? -5.720 -5.949 -2.575 1.00 91.06 154 HIS A O 1
ATOM 1256 N N . LEU A 1 155 ? -6.531 -7.539 -1.208 1.00 91.69 155 LEU A N 1
ATOM 1257 C CA . LEU A 1 155 ? -6.546 -6.687 -0.011 1.00 91.69 155 LEU A CA 1
ATOM 1258 C C . LEU A 1 155 ? -5.129 -6.263 0.402 1.00 91.69 155 LEU A C 1
ATOM 1260 O O . LEU A 1 155 ? -4.881 -5.089 0.695 1.00 91.69 155 LEU A O 1
ATOM 1264 N N . GLU A 1 156 ? -4.184 -7.204 0.387 1.00 90.94 156 GLU A N 1
ATOM 1265 C CA . GLU A 1 156 ? -2.768 -6.942 0.639 1.00 90.94 156 GLU A CA 1
ATOM 1266 C C . GLU A 1 156 ? -2.198 -5.961 -0.394 1.00 90.94 156 GLU A C 1
ATOM 1268 O O . GLU A 1 156 ? -1.581 -4.961 -0.022 1.00 90.94 156 GLU A O 1
ATOM 1273 N N . SER A 1 157 ? -2.463 -6.188 -1.681 1.00 91.69 157 SER A N 1
ATOM 1274 C CA . SER A 1 157 ? -2.034 -5.319 -2.778 1.00 91.69 157 SER A CA 1
ATOM 1275 C C . SER A 1 157 ? -2.518 -3.879 -2.609 1.00 91.69 157 SER A C 1
ATOM 1277 O O . SER A 1 157 ? -1.711 -2.950 -2.692 1.00 91.69 157 SER A O 1
ATOM 1279 N N . VAL A 1 158 ? -3.803 -3.670 -2.305 1.00 93.38 158 VAL A N 1
ATOM 1280 C CA . VAL A 1 158 ? -4.341 -2.322 -2.049 1.00 93.38 158 VAL A CA 1
ATOM 1281 C C . VAL A 1 158 ? -3.727 -1.706 -0.796 1.00 93.38 158 VAL A C 1
ATOM 1283 O O . VAL A 1 158 ? -3.409 -0.518 -0.792 1.00 93.38 158 VAL A O 1
ATOM 1286 N N . THR A 1 159 ? -3.479 -2.501 0.245 1.00 91.50 159 THR A N 1
ATOM 1287 C CA . THR A 1 159 ? -2.788 -2.032 1.454 1.00 91.50 159 THR A CA 1
ATOM 1288 C C . THR A 1 159 ? -1.364 -1.560 1.139 1.00 91.50 159 THR A C 1
ATOM 1290 O O . THR A 1 159 ? -0.935 -0.518 1.636 1.00 91.50 159 THR A O 1
ATOM 1293 N N . ILE A 1 160 ? -0.631 -2.287 0.288 1.00 92.56 160 ILE A N 1
ATOM 1294 C CA . ILE A 1 160 ? 0.718 -1.916 -0.164 1.00 92.56 160 ILE A CA 1
ATOM 1295 C C . ILE A 1 160 ? 0.674 -0.630 -0.999 1.00 92.56 160 ILE A C 1
ATOM 1297 O O . ILE A 1 160 ? 1.448 0.287 -0.725 1.00 92.56 160 ILE A O 1
ATOM 1301 N N . ILE A 1 161 ? -0.248 -0.525 -1.963 1.00 93.69 161 ILE A N 1
ATOM 1302 C CA . ILE A 1 161 ? -0.457 0.693 -2.769 1.00 93.69 161 ILE A CA 1
ATOM 1303 C C . ILE A 1 161 ? -0.803 1.880 -1.866 1.00 93.69 161 ILE A C 1
ATOM 1305 O O . ILE A 1 161 ? -0.227 2.960 -2.003 1.00 93.69 161 ILE A O 1
ATOM 1309 N N . GLY A 1 162 ? -1.674 1.661 -0.880 1.00 93.19 162 GLY A N 1
ATOM 1310 C CA . GLY A 1 162 ? -2.102 2.657 0.094 1.00 93.19 162 GLY A CA 1
ATOM 1311 C C . GLY A 1 162 ? -0.945 3.325 0.834 1.00 93.19 162 GLY A C 1
ATOM 1312 O O . GLY A 1 162 ? -1.022 4.515 1.128 1.00 93.19 162 GLY A O 1
ATOM 1313 N N . ARG A 1 163 ? 0.177 2.633 1.070 1.00 92.25 163 ARG A N 1
ATOM 1314 C CA . ARG A 1 163 ? 1.369 3.235 1.707 1.00 92.25 163 ARG A CA 1
ATOM 1315 C C . ARG A 1 163 ? 1.956 4.405 0.912 1.00 92.25 163 ARG A C 1
ATOM 1317 O O . ARG A 1 163 ? 2.636 5.245 1.494 1.00 92.25 163 ARG A O 1
ATOM 1324 N N . TYR A 1 164 ? 1.682 4.468 -0.388 1.00 92.88 164 TYR A N 1
ATOM 1325 C CA . TYR A 1 164 ? 2.172 5.507 -1.292 1.00 92.88 164 TYR A CA 1
ATOM 1326 C C . TYR A 1 164 ? 1.126 6.573 -1.631 1.00 92.88 164 TYR A C 1
ATOM 1328 O O . TYR A 1 164 ? 1.454 7.553 -2.302 1.00 92.88 164 TYR A O 1
ATOM 1336 N N . VAL A 1 165 ? -0.107 6.416 -1.144 1.00 93.69 165 VAL A N 1
ATOM 1337 C CA . VAL A 1 165 ? -1.129 7.460 -1.228 1.00 93.69 165 VAL A CA 1
ATOM 1338 C C . VAL A 1 165 ? -0.860 8.495 -0.138 1.00 93.69 165 VAL A C 1
ATOM 1340 O O . VAL A 1 165 ? -0.801 8.156 1.049 1.00 93.69 165 VAL A O 1
ATOM 1343 N N . LYS A 1 166 ? -0.641 9.750 -0.541 1.00 89.88 166 LYS A N 1
ATOM 1344 C CA . LYS A 1 166 ? -0.253 10.830 0.378 1.00 89.88 166 LYS A CA 1
ATOM 1345 C C . LYS A 1 166 ? -1.439 11.316 1.211 1.00 89.88 166 LYS A C 1
ATOM 1347 O O . LYS A 1 166 ? -2.591 11.232 0.797 1.00 89.88 166 LYS A O 1
ATOM 1352 N N . GLU A 1 167 ? -1.130 11.871 2.380 1.00 84.00 167 GLU A N 1
ATOM 1353 C CA . GLU A 1 167 ? -2.104 12.595 3.199 1.00 84.00 167 GLU A CA 1
ATOM 1354 C C . GLU A 1 167 ? -2.690 13.776 2.399 1.00 84.00 167 GLU A C 1
ATOM 1356 O O . GLU A 1 167 ? -1.957 14.460 1.681 1.00 84.00 167 GLU A O 1
ATOM 1361 N N . GLY A 1 168 ? -4.011 13.964 2.476 1.00 83.25 168 GLY A N 1
ATOM 1362 C CA . GLY A 1 168 ? -4.753 14.965 1.697 1.00 83.25 168 GLY A CA 1
ATOM 1363 C C . GLY A 1 168 ? -5.234 14.506 0.314 1.00 83.25 168 GLY A C 1
ATOM 1364 O O . GLY A 1 168 ? -5.916 15.268 -0.359 1.00 83.25 168 GLY A O 1
ATOM 1365 N N . ALA A 1 169 ? -4.909 13.284 -0.121 1.00 91.62 169 ALA A N 1
ATOM 1366 C CA . ALA A 1 169 ? -5.521 12.705 -1.315 1.00 91.62 169 ALA A CA 1
ATOM 1367 C C . ALA A 1 169 ? -7.012 12.417 -1.081 1.00 91.62 169 ALA A C 1
ATOM 1369 O O . ALA A 1 169 ? -7.357 11.837 -0.052 1.00 91.62 169 ALA A O 1
ATOM 1370 N N . GLU A 1 170 ? -7.860 12.744 -2.056 1.00 92.06 170 GLU A N 1
ATOM 1371 C CA . GLU A 1 170 ? -9.284 12.402 -2.050 1.00 92.06 170 GLU A CA 1
ATOM 1372 C C . GLU A 1 170 ? -9.583 11.329 -3.102 1.00 92.06 170 GLU A C 1
ATOM 1374 O O . GLU A 1 170 ? -9.210 11.462 -4.270 1.00 92.06 170 GLU A O 1
ATOM 1379 N N . PHE A 1 171 ? -10.225 10.244 -2.678 1.00 94.25 171 PHE A N 1
ATOM 1380 C CA . PHE A 1 171 ? -10.636 9.128 -3.516 1.00 94.25 171 PHE A CA 1
ATOM 1381 C C . PHE A 1 171 ? -11.744 8.314 -2.832 1.00 94.25 171 PHE A C 1
ATOM 1383 O O . PHE A 1 171 ? -11.634 7.952 -1.660 1.00 94.25 171 PHE A O 1
ATOM 1390 N N . ASP A 1 172 ? -12.808 7.987 -3.567 1.00 93.56 172 ASP A N 1
ATOM 1391 C CA . ASP A 1 172 ? -13.913 7.196 -3.031 1.00 93.56 172 ASP A CA 1
ATOM 1392 C C . ASP A 1 172 ? -13.661 5.686 -3.156 1.00 93.56 172 ASP A C 1
ATOM 1394 O O . ASP A 1 172 ? -13.783 5.092 -4.228 1.00 93.56 172 ASP A O 1
ATOM 1398 N N . LEU A 1 173 ? -13.315 5.060 -2.029 1.00 94.44 173 LEU A N 1
ATOM 1399 C CA . LEU A 1 173 ? -13.134 3.611 -1.927 1.00 94.44 173 LEU A CA 1
ATOM 1400 C C . LEU A 1 173 ? -14.444 2.845 -1.683 1.00 94.44 173 LEU A C 1
ATOM 1402 O O . LEU A 1 173 ? -14.446 1.624 -1.861 1.00 94.44 173 LEU A O 1
ATOM 1406 N N . LEU A 1 174 ? -15.541 3.509 -1.292 1.00 92.94 174 LEU A N 1
ATOM 1407 C CA . LEU A 1 174 ? -16.782 2.825 -0.909 1.00 92.94 174 LEU A CA 1
ATOM 1408 C C . LEU A 1 174 ? -17.341 1.903 -1.999 1.00 92.94 174 LEU A C 1
ATOM 1410 O O . LEU A 1 174 ? -17.613 0.747 -1.665 1.00 92.94 174 LEU A O 1
ATOM 1414 N N . PRO A 1 175 ? -17.428 2.304 -3.286 1.00 93.50 175 PRO A N 1
ATOM 1415 C CA . PRO A 1 175 ? -17.999 1.441 -4.320 1.00 93.50 175 PRO A CA 1
ATOM 1416 C C . PRO A 1 175 ? -17.296 0.080 -4.423 1.00 93.50 175 PRO A C 1
ATOM 1418 O O . PRO A 1 175 ? -17.933 -0.951 -4.640 1.00 93.50 175 PRO A O 1
ATOM 1421 N N . TYR A 1 176 ? -15.978 0.052 -4.214 1.00 94.50 176 TYR A N 1
ATOM 1422 C CA . TYR A 1 176 ? -15.174 -1.171 -4.274 1.00 94.50 176 TYR A CA 1
ATOM 1423 C C . TYR A 1 176 ? -15.353 -2.048 -3.026 1.00 94.50 176 TYR A C 1
ATOM 1425 O O . TYR A 1 176 ? -15.399 -3.281 -3.128 1.00 94.50 176 TYR A O 1
ATOM 1433 N N . LEU A 1 177 ? -15.490 -1.419 -1.853 1.00 93.12 177 LEU A N 1
ATOM 1434 C CA . LEU A 1 177 ? -15.749 -2.096 -0.579 1.00 93.12 177 LEU A CA 1
ATOM 1435 C C . LEU A 1 177 ? -17.148 -2.722 -0.541 1.00 93.12 177 LEU A C 1
ATOM 1437 O O . LEU A 1 177 ? -17.303 -3.865 -0.104 1.00 93.12 177 LEU A O 1
ATOM 1441 N N . GLU A 1 178 ? -18.153 -1.998 -1.033 1.00 91.81 178 GLU A N 1
ATOM 1442 C CA . GLU A 1 178 ? -19.546 -2.443 -1.099 1.00 91.81 178 GLU A CA 1
ATOM 1443 C C . GLU A 1 178 ? -19.739 -3.564 -2.118 1.00 91.81 178 GLU A C 1
ATOM 1445 O O . GLU A 1 178 ? -20.339 -4.592 -1.792 1.00 91.81 178 GLU A O 1
ATOM 1450 N N . LYS A 1 179 ? -19.161 -3.424 -3.321 1.00 92.19 179 LYS A N 1
ATOM 1451 C CA . LYS A 1 179 ? -19.187 -4.473 -4.354 1.00 92.19 179 LYS A CA 1
ATOM 1452 C C . LYS A 1 179 ? -18.643 -5.803 -3.823 1.00 92.19 179 LYS A C 1
ATOM 1454 O O . LYS A 1 179 ? -19.191 -6.861 -4.127 1.00 92.19 179 LYS A O 1
ATOM 1459 N N . SER A 1 180 ? -17.607 -5.735 -2.988 1.00 91.69 180 SER A N 1
ATOM 1460 C CA . SER A 1 180 ? -16.955 -6.898 -2.372 1.00 91.69 180 SER A CA 1
ATOM 1461 C C . SER A 1 180 ? -17.589 -7.307 -1.028 1.00 91.69 180 SER A C 1
ATOM 1463 O O . SER A 1 180 ? -17.133 -8.248 -0.383 1.00 91.69 180 SER A O 1
ATOM 1465 N N . LYS A 1 181 ? -18.655 -6.616 -0.589 1.00 91.00 181 LYS A N 1
ATOM 1466 C CA . LYS A 1 181 ? -19.379 -6.829 0.682 1.00 91.00 181 LYS A CA 1
ATOM 1467 C C . LYS A 1 181 ? -18.479 -6.826 1.924 1.00 91.00 181 LYS A C 1
ATOM 1469 O O . LYS A 1 181 ? -18.795 -7.473 2.924 1.00 91.00 181 LYS A O 1
ATOM 1474 N N . LEU A 1 182 ? -17.375 -6.083 1.880 1.00 90.75 182 LEU A N 1
ATOM 1475 C CA . LEU A 1 182 ? -16.363 -6.085 2.939 1.00 90.75 182 LEU A CA 1
ATOM 1476 C C . LEU A 1 182 ? -16.827 -5.358 4.205 1.00 90.75 182 LEU A C 1
ATOM 1478 O O . LEU A 1 182 ? -16.390 -5.699 5.295 1.00 90.75 182 LEU A O 1
ATOM 1482 N N . LEU A 1 183 ? -17.750 -4.402 4.074 1.00 90.69 183 LEU A N 1
ATOM 1483 C CA . LEU A 1 183 ? -18.312 -3.656 5.208 1.00 90.69 183 LEU A CA 1
ATOM 1484 C C . LEU A 1 183 ? -19.574 -4.309 5.800 1.00 90.69 183 LEU A C 1
ATOM 1486 O O . LEU A 1 183 ? -20.144 -3.801 6.760 1.00 90.69 183 LEU A O 1
ATOM 1490 N N . ALA A 1 184 ? -20.034 -5.430 5.234 1.00 87.12 184 ALA A N 1
ATOM 1491 C CA . ALA A 1 184 ? -21.291 -6.067 5.633 1.00 87.12 184 ALA A CA 1
ATOM 1492 C C . ALA A 1 184 ? -21.155 -7.002 6.847 1.00 87.12 184 ALA A C 1
ATOM 1494 O O . ALA A 1 184 ? -22.164 -7.448 7.393 1.00 87.12 184 ALA A O 1
ATOM 1495 N N . LYS A 1 185 ? -19.927 -7.354 7.243 1.00 82.62 185 LYS A N 1
ATOM 1496 C CA . LYS A 1 185 ? -19.651 -8.304 8.326 1.00 82.62 185 LYS A CA 1
ATOM 1497 C C . LYS A 1 185 ? -18.832 -7.642 9.435 1.00 82.62 185 LYS A C 1
ATOM 1499 O O . LYS A 1 185 ? -18.041 -6.749 9.140 1.00 82.62 185 LYS A O 1
ATOM 1504 N N . PRO A 1 186 ? -18.996 -8.080 10.695 1.00 85.81 186 PRO A N 1
ATOM 1505 C CA . PRO A 1 186 ? -18.113 -7.659 11.771 1.00 85.81 186 PRO A CA 1
ATOM 1506 C C . PRO A 1 186 ? -16.677 -8.128 11.517 1.00 85.81 186 PRO A C 1
ATOM 1508 O O . PRO A 1 186 ? -16.457 -9.206 10.959 1.00 85.81 186 PRO A O 1
ATOM 1511 N N . LEU A 1 187 ? -15.711 -7.316 11.942 1.00 88.75 187 LEU A N 1
ATOM 1512 C CA . LEU A 1 187 ? -14.298 -7.673 11.930 1.00 88.75 187 LEU A CA 1
ATOM 1513 C C . LEU A 1 187 ? -14.041 -8.774 12.960 1.00 88.75 187 LEU A C 1
ATOM 1515 O O . LEU A 1 187 ? -14.441 -8.660 14.117 1.00 88.75 187 LEU A O 1
ATOM 1519 N N . GLY A 1 188 ? -13.372 -9.841 12.524 1.00 84.56 188 GLY A N 1
ATOM 1520 C CA . GLY A 1 188 ? -12.825 -10.860 13.416 1.00 84.56 188 GLY A CA 1
ATOM 1521 C C . GLY A 1 188 ? -11.470 -10.449 14.000 1.00 84.56 188 GLY A C 1
ATOM 1522 O O . GLY A 1 188 ? -11.083 -9.281 13.973 1.00 84.56 188 GLY A O 1
ATOM 1523 N N . SER A 1 189 ? -10.724 -11.437 14.491 1.00 82.81 189 SER A N 1
ATOM 1524 C CA . SER A 1 189 ? -9.357 -11.279 15.013 1.00 82.81 189 SER A CA 1
ATOM 1525 C C . SER A 1 189 ? -8.279 -11.927 14.129 1.00 82.81 189 SER A C 1
ATOM 1527 O O . SER A 1 189 ? -7.095 -11.885 14.466 1.00 82.81 189 SER A O 1
ATOM 1529 N N . ASP A 1 190 ? -8.668 -12.492 12.985 1.00 88.75 190 ASP A N 1
ATOM 1530 C CA . ASP A 1 190 ? -7.798 -13.227 12.065 1.00 88.75 190 ASP A CA 1
ATOM 1531 C C . ASP A 1 190 ? -6.937 -12.322 11.154 1.00 88.75 190 ASP A C 1
ATOM 1533 O O . ASP A 1 190 ? -6.991 -11.090 11.189 1.00 88.75 190 ASP A O 1
ATOM 1537 N N . ALA A 1 191 ? -6.095 -12.947 10.323 1.00 87.56 191 ALA A N 1
ATOM 1538 C CA . ALA A 1 191 ? -5.231 -12.238 9.377 1.00 87.56 191 ALA A CA 1
ATOM 1539 C C . ALA A 1 191 ? -6.033 -11.416 8.350 1.00 87.56 191 ALA A C 1
ATOM 1541 O O . ALA A 1 191 ? -5.620 -10.313 7.976 1.00 87.56 191 ALA A O 1
ATOM 1542 N N . HIS A 1 192 ? -7.202 -11.916 7.942 1.00 90.31 192 HIS A N 1
ATOM 1543 C CA . HIS A 1 192 ? -8.113 -11.206 7.054 1.00 90.31 192 HIS A CA 1
ATOM 1544 C C . HIS A 1 192 ? -8.608 -9.898 7.689 1.00 90.31 192 HIS A C 1
ATOM 1546 O O . HIS A 1 192 ? -8.573 -8.849 7.043 1.00 90.31 192 HIS A O 1
ATOM 1552 N N . ALA A 1 193 ? -8.981 -9.918 8.971 1.00 91.75 193 ALA A N 1
ATOM 1553 C CA . ALA A 1 193 ? -9.395 -8.729 9.711 1.00 91.75 193 ALA A CA 1
ATOM 1554 C C . ALA A 1 193 ? -8.279 -7.674 9.805 1.00 91.75 193 ALA A C 1
ATOM 1556 O O . ALA A 1 193 ? -8.552 -6.473 9.712 1.00 91.75 193 ALA A O 1
ATOM 1557 N N . VAL A 1 194 ? -7.010 -8.085 9.906 1.00 92.44 194 VAL A N 1
ATOM 1558 C CA . VAL A 1 194 ? -5.865 -7.154 9.865 1.00 92.44 194 VAL A CA 1
ATOM 1559 C C . VAL A 1 194 ? -5.769 -6.457 8.505 1.00 92.44 194 VAL A C 1
ATOM 1561 O O . VAL A 1 194 ? -5.584 -5.241 8.442 1.00 92.44 194 VAL A O 1
ATOM 1564 N N . LEU A 1 195 ? -5.916 -7.193 7.402 1.00 92.50 195 LEU A N 1
ATOM 1565 C CA . LEU A 1 195 ? -5.898 -6.602 6.060 1.00 92.50 195 LEU A CA 1
ATOM 1566 C C . LEU A 1 195 ? -7.097 -5.676 5.835 1.00 92.50 195 LEU A C 1
ATOM 1568 O O . LEU A 1 195 ? -6.931 -4.551 5.362 1.00 92.50 195 LEU A O 1
ATOM 1572 N N . LEU A 1 196 ? -8.292 -6.113 6.229 1.00 93.69 196 LEU A N 1
ATOM 1573 C CA . LEU A 1 196 ? -9.509 -5.329 6.068 1.00 93.69 196 LEU A CA 1
ATOM 1574 C C . LEU A 1 196 ? -9.488 -4.052 6.918 1.00 93.69 196 LEU A C 1
ATOM 1576 O O . LEU A 1 196 ? -9.832 -2.985 6.421 1.00 93.69 196 LEU A O 1
ATOM 1580 N N . SER A 1 197 ? -9.028 -4.110 8.167 1.00 95.19 197 SER A N 1
ATOM 1581 C CA . SER A 1 197 ? -8.912 -2.914 9.016 1.00 95.19 197 SER A CA 1
ATOM 1582 C C . SER A 1 197 ? -7.906 -1.895 8.463 1.00 95.19 197 SER A C 1
ATOM 1584 O O . SER A 1 197 ? -8.177 -0.695 8.490 1.00 95.19 197 SER A O 1
ATOM 1586 N N . ARG A 1 198 ? -6.793 -2.342 7.863 1.00 94.94 198 ARG A N 1
ATOM 1587 C CA . ARG A 1 198 ? -5.852 -1.462 7.140 1.00 94.94 198 ARG A CA 1
ATOM 1588 C C . ARG A 1 198 ? -6.467 -0.846 5.884 1.00 94.94 198 ARG A C 1
ATOM 1590 O O . ARG A 1 198 ? -6.204 0.318 5.584 1.00 94.94 198 ARG A O 1
ATOM 1597 N N . LEU A 1 199 ? -7.297 -1.597 5.166 1.00 94.94 199 LEU A N 1
ATOM 1598 C CA . LEU A 1 199 ? -8.043 -1.085 4.020 1.00 94.94 199 LEU A CA 1
ATOM 1599 C C . LEU A 1 199 ? -9.102 -0.053 4.443 1.00 94.94 199 LEU A C 1
ATOM 1601 O O . LEU A 1 199 ? -9.236 0.978 3.791 1.00 94.94 199 LEU A O 1
ATOM 1605 N N . VAL A 1 200 ? -9.805 -0.280 5.553 1.00 95.31 200 VAL A N 1
ATOM 1606 C CA . VAL A 1 200 ? -10.752 0.684 6.144 1.00 95.31 200 VAL A CA 1
ATOM 1607 C C . VAL A 1 200 ? -10.020 1.946 6.609 1.00 95.31 200 VAL A C 1
ATOM 1609 O O . VAL A 1 200 ? -10.473 3.063 6.354 1.00 95.31 200 VAL A O 1
ATOM 1612 N N . LEU A 1 201 ? -8.842 1.799 7.219 1.00 95.62 201 LEU A N 1
ATOM 1613 C CA . LEU A 1 201 ? -7.972 2.926 7.552 1.00 95.62 201 LEU A CA 1
ATOM 1614 C C . LEU A 1 201 ? -7.571 3.720 6.298 1.00 95.62 201 LEU A C 1
ATOM 1616 O O . LEU A 1 201 ? -7.638 4.949 6.297 1.00 95.62 201 LEU A O 1
ATOM 1620 N N . LEU A 1 202 ? -7.197 3.041 5.210 1.00 95.75 202 LEU A N 1
ATOM 1621 C CA . LEU A 1 202 ? -6.932 3.702 3.934 1.00 95.75 202 LEU A CA 1
ATOM 1622 C C . LEU A 1 202 ? -8.179 4.441 3.429 1.00 95.75 202 LEU A C 1
ATOM 1624 O O . LEU A 1 202 ? -8.063 5.616 3.092 1.00 95.75 202 LEU A O 1
ATOM 1628 N N . ALA A 1 203 ? -9.343 3.785 3.426 1.00 95.31 203 ALA A N 1
ATOM 1629 C CA . ALA A 1 203 ? -10.613 4.343 2.962 1.00 95.31 203 ALA A CA 1
ATOM 1630 C C . ALA A 1 203 ? -10.996 5.620 3.711 1.00 95.31 203 ALA A C 1
ATOM 1632 O O . ALA A 1 203 ? -11.272 6.635 3.085 1.00 95.31 203 ALA A O 1
ATOM 1633 N N . THR A 1 204 ? -10.919 5.619 5.041 1.00 95.06 204 THR A N 1
ATOM 1634 C CA . THR A 1 204 ? -11.205 6.816 5.854 1.00 95.06 204 THR A CA 1
ATOM 1635 C C . THR A 1 204 ? -10.208 7.947 5.629 1.00 95.06 204 THR A C 1
ATOM 1637 O O . THR A 1 204 ? -10.570 9.128 5.674 1.00 95.06 204 THR A O 1
ATOM 1640 N N . ARG A 1 205 ? -8.941 7.611 5.364 1.00 93.88 205 ARG A N 1
ATOM 1641 C CA . ARG A 1 205 ? -7.907 8.603 5.074 1.00 93.88 205 ARG A CA 1
ATOM 1642 C C . ARG A 1 205 ? -8.201 9.349 3.775 1.00 93.88 205 ARG A C 1
ATOM 1644 O O . ARG A 1 205 ? -8.114 10.575 3.781 1.00 93.88 205 ARG A O 1
ATOM 1651 N N . VAL A 1 206 ? -8.560 8.619 2.715 1.00 94.81 206 VAL A N 1
ATOM 1652 C CA . VAL A 1 206 ? -8.796 9.182 1.373 1.00 94.81 206 VAL A CA 1
ATOM 1653 C C . VAL A 1 206 ? -10.245 9.581 1.102 1.00 94.81 206 VAL A C 1
ATOM 1655 O O . VAL A 1 206 ? -10.518 10.179 0.072 1.00 94.81 206 VAL A O 1
ATOM 1658 N N . ALA A 1 207 ? -11.172 9.264 2.003 1.00 93.88 207 ALA A N 1
ATOM 1659 C CA . ALA A 1 207 ? -12.572 9.648 1.890 1.00 93.88 207 ALA A CA 1
ATOM 1660 C C . ALA A 1 207 ? -12.740 11.151 1.589 1.00 93.88 207 ALA A C 1
ATOM 1662 O O . ALA A 1 207 ? -11.961 11.986 2.051 1.00 93.88 207 ALA A O 1
ATOM 1663 N N . THR A 1 208 ? -13.780 11.500 0.843 1.00 89.00 208 THR A N 1
ATOM 1664 C CA . THR A 1 208 ? -14.294 12.869 0.793 1.00 89.00 208 THR A CA 1
ATOM 1665 C C . THR A 1 208 ? -15.123 13.135 2.057 1.00 89.00 208 THR A C 1
ATOM 1667 O O . THR A 1 208 ? -15.324 12.253 2.895 1.00 89.00 208 THR A O 1
ATOM 1670 N N . SER A 1 209 ? -15.608 14.363 2.247 1.00 85.94 209 SER A N 1
ATOM 1671 C CA . SER A 1 209 ? -16.551 14.629 3.346 1.00 85.94 209 SER A CA 1
ATOM 1672 C C . SER A 1 209 ? -17.869 13.862 3.162 1.00 85.94 209 SER A C 1
ATOM 1674 O O . SER A 1 209 ? -18.467 13.411 4.136 1.00 85.94 209 SER A O 1
ATOM 1676 N N . ASP A 1 210 ? -18.300 13.661 1.916 1.00 85.19 210 ASP A N 1
ATOM 1677 C CA . ASP A 1 210 ? -19.617 13.098 1.605 1.00 85.19 210 ASP A CA 1
ATOM 1678 C C . ASP A 1 210 ? -19.685 11.589 1.866 1.00 85.19 210 ASP A C 1
ATOM 1680 O O . ASP A 1 210 ? -20.640 11.106 2.466 1.00 85.19 210 ASP A O 1
ATOM 1684 N N . ASN A 1 211 ? -18.650 10.833 1.497 1.00 86.88 211 ASN A N 1
ATOM 1685 C CA . ASN A 1 211 ? -18.622 9.379 1.700 1.00 86.88 211 ASN A CA 1
ATOM 1686 C C . ASN A 1 211 ? -18.129 8.958 3.103 1.00 86.88 211 ASN A C 1
ATOM 1688 O O . ASN A 1 211 ? -18.133 7.773 3.440 1.00 86.88 211 ASN A O 1
ATOM 1692 N N . ALA A 1 212 ? -17.727 9.908 3.953 1.00 89.38 212 ALA A N 1
ATOM 1693 C CA . ALA A 1 212 ? -17.262 9.615 5.308 1.00 89.38 212 ALA A CA 1
ATOM 1694 C C . ALA A 1 212 ? -18.374 9.097 6.242 1.00 89.38 212 ALA A C 1
ATOM 1696 O O . ALA A 1 212 ? -18.059 8.469 7.249 1.00 89.38 212 ALA A O 1
ATOM 1697 N N . GLU A 1 213 ? -19.651 9.333 5.928 1.00 87.25 213 GLU A N 1
ATOM 1698 C CA . GLU A 1 213 ? -20.791 8.955 6.780 1.00 87.25 213 GLU A CA 1
ATOM 1699 C C . GLU A 1 213 ? -20.951 7.433 6.924 1.00 87.25 213 GLU A C 1
ATOM 1701 O O . GLU A 1 213 ? -21.056 6.915 8.035 1.00 87.25 213 GLU A O 1
ATOM 1706 N N . LEU A 1 214 ? -20.874 6.680 5.823 1.00 88.25 214 LEU A N 1
ATOM 1707 C CA . LEU A 1 214 ? -20.977 5.217 5.886 1.00 88.25 214 LEU A CA 1
ATOM 1708 C C . LEU A 1 214 ? -19.767 4.599 6.603 1.00 88.25 214 LEU A C 1
ATOM 1710 O O . LEU A 1 214 ? -19.897 3.639 7.367 1.00 88.25 214 LEU A O 1
ATOM 1714 N N . LEU A 1 215 ? -18.582 5.182 6.400 1.00 93.38 215 LEU A N 1
ATOM 1715 C CA . LEU A 1 215 ? -17.370 4.773 7.106 1.00 93.38 215 LEU A CA 1
ATOM 1716 C C . LEU A 1 215 ? -17.439 5.102 8.603 1.00 93.38 215 LEU A C 1
ATOM 1718 O O . LEU A 1 215 ? -16.902 4.340 9.403 1.00 93.38 215 LEU A O 1
ATOM 1722 N N . PHE A 1 216 ? -18.101 6.198 8.984 1.00 93.25 216 PHE A N 1
ATOM 1723 C CA . PHE A 1 216 ? -18.341 6.582 10.377 1.00 93.25 216 PHE A CA 1
ATOM 1724 C C . PHE A 1 216 ? -19.123 5.503 11.119 1.00 93.25 216 PHE A C 1
ATOM 1726 O O . PHE A 1 216 ? -18.607 4.953 12.096 1.00 93.25 216 PHE A O 1
ATOM 1733 N N . GLU A 1 217 ? -20.297 5.125 10.616 1.00 90.88 217 GLU A N 1
ATOM 1734 C CA . GLU A 1 217 ? -21.119 4.092 11.258 1.00 90.88 217 GLU A CA 1
ATOM 1735 C C . GLU A 1 217 ? -20.370 2.761 11.364 1.00 90.88 217 GLU A C 1
ATOM 1737 O O . GLU A 1 217 ? -20.353 2.121 12.421 1.00 90.88 217 GLU A O 1
ATOM 1742 N N . TYR A 1 218 ? -19.665 2.374 10.297 1.00 93.31 218 TYR A N 1
ATOM 1743 C CA . TYR A 1 218 ? -18.876 1.150 10.302 1.00 93.31 218 TYR A CA 1
ATOM 1744 C C . TYR A 1 218 ? -17.750 1.191 11.347 1.00 93.31 218 TYR A C 1
ATOM 1746 O O . TYR A 1 218 ? -17.671 0.303 12.193 1.00 93.31 218 TYR A O 1
ATOM 1754 N N . VAL A 1 219 ? -16.887 2.214 11.337 1.00 94.88 219 VAL A N 1
ATOM 1755 C CA . VAL A 1 219 ? -15.710 2.284 12.223 1.00 94.88 219 VAL A CA 1
ATOM 1756 C C . VAL A 1 219 ? -16.110 2.301 13.697 1.00 94.88 219 VAL A C 1
ATOM 1758 O O . VAL A 1 219 ? -15.570 1.522 14.487 1.00 94.88 219 VAL A O 1
ATOM 1761 N N . PHE A 1 220 ? -17.074 3.140 14.080 1.00 92.38 220 PHE A N 1
ATOM 1762 C CA . PHE A 1 220 ? -17.510 3.235 15.476 1.00 92.38 220 PHE A CA 1
ATOM 1763 C C . PHE A 1 220 ? -18.324 2.012 15.924 1.00 92.38 220 PHE A C 1
ATOM 1765 O O . PHE A 1 220 ? -18.212 1.593 17.083 1.00 92.38 220 PHE A O 1
ATOM 1772 N N . GLY A 1 221 ? -19.075 1.389 15.011 1.00 91.75 221 GLY A N 1
ATOM 1773 C CA . GLY A 1 221 ? -19.720 0.098 15.245 1.00 91.75 221 GLY A CA 1
ATOM 1774 C C . GLY A 1 221 ? -18.706 -1.013 15.529 1.00 91.75 221 GLY A C 1
ATOM 1775 O O . GLY A 1 221 ? -18.836 -1.721 16.529 1.00 91.75 221 GLY A O 1
ATOM 1776 N N . GLN A 1 222 ? -17.647 -1.121 14.715 1.00 93.50 222 GLN A N 1
ATOM 1777 C CA . GLN A 1 222 ? -16.588 -2.121 14.912 1.00 93.50 222 GLN A CA 1
ATOM 1778 C C . GLN A 1 222 ? -15.796 -1.886 16.204 1.00 93.50 222 GLN A C 1
ATOM 1780 O O . GLN A 1 222 ? -15.558 -2.836 16.949 1.00 93.50 222 GLN A O 1
ATOM 1785 N N . LEU A 1 223 ? -15.438 -0.636 16.525 1.00 92.50 223 LEU A N 1
ATOM 1786 C CA . LEU A 1 223 ? -14.783 -0.306 17.799 1.00 92.50 223 LEU A CA 1
ATOM 1787 C C . LEU A 1 223 ? -15.642 -0.719 18.999 1.00 92.50 223 LEU A C 1
ATOM 1789 O O . LEU A 1 223 ? -15.136 -1.293 19.963 1.00 92.50 223 LEU A O 1
ATOM 1793 N N . SER A 1 224 ? -16.951 -0.473 18.925 1.00 90.31 224 SER A N 1
ATOM 1794 C CA . SER A 1 224 ? -17.889 -0.866 19.979 1.00 90.31 224 SER A CA 1
ATOM 1795 C C . SER A 1 224 ? -18.022 -2.385 20.110 1.00 90.31 224 SER A C 1
ATOM 1797 O O . SER A 1 224 ? -18.242 -2.877 21.216 1.00 90.31 224 SER A O 1
ATOM 1799 N N . ALA A 1 225 ? -17.897 -3.134 19.014 1.00 90.25 225 ALA A N 1
ATOM 1800 C CA . ALA A 1 225 ? -17.994 -4.592 19.016 1.00 90.25 225 ALA A CA 1
ATOM 1801 C C . ALA A 1 225 ? -16.716 -5.272 19.538 1.00 90.25 225 ALA A C 1
ATOM 1803 O O . ALA A 1 225 ? -16.809 -6.215 20.319 1.00 90.25 225 ALA A O 1
ATOM 1804 N N . LEU A 1 226 ? -15.540 -4.779 19.139 1.00 90.19 226 LEU A N 1
ATOM 1805 C CA . LEU A 1 226 ? -14.245 -5.397 19.452 1.00 90.19 226 LEU A CA 1
ATOM 1806 C C . LEU A 1 226 ? -13.742 -5.100 20.868 1.00 90.19 226 LEU A C 1
ATOM 1808 O O . LEU A 1 226 ? -12.925 -5.849 21.398 1.00 90.19 226 LEU A O 1
ATOM 1812 N N . VAL A 1 227 ? -14.193 -4.000 21.475 1.00 88.94 227 VAL A N 1
ATOM 1813 C CA . VAL A 1 227 ? -13.724 -3.579 22.798 1.00 88.94 227 VAL A CA 1
ATOM 1814 C C . VAL A 1 227 ? -14.736 -3.969 23.874 1.00 88.94 227 VAL A C 1
ATOM 1816 O O . VAL A 1 227 ? -15.878 -3.498 23.884 1.00 88.94 227 VAL A O 1
ATOM 1819 N N . GLY A 1 228 ? -14.311 -4.835 24.794 1.00 86.06 228 GLY A N 1
ATOM 1820 C CA . GLY A 1 228 ? -15.076 -5.244 25.972 1.00 86.06 228 GLY A CA 1
ATOM 1821 C C . GLY A 1 228 ? -15.136 -4.171 27.064 1.00 86.06 228 GLY A C 1
ATOM 1822 O O . GLY A 1 228 ? -14.513 -3.114 26.977 1.00 86.06 228 GLY A O 1
ATOM 1823 N N . THR A 1 229 ? -15.913 -4.434 28.113 1.00 86.25 229 THR A N 1
ATOM 1824 C CA . THR A 1 229 ? -15.983 -3.577 29.315 1.00 86.25 229 THR A CA 1
ATOM 1825 C C . THR A 1 229 ? -15.209 -4.153 30.501 1.00 86.25 229 THR A C 1
ATOM 1827 O O . THR A 1 229 ? -15.089 -3.497 31.530 1.00 86.25 229 THR A O 1
ATOM 1830 N N . ASP A 1 230 ? -14.671 -5.358 30.362 1.00 85.94 230 ASP A N 1
ATOM 1831 C CA . ASP A 1 230 ? -14.045 -6.202 31.385 1.00 85.94 230 ASP A CA 1
ATOM 1832 C C . ASP A 1 230 ? -12.552 -5.916 31.630 1.00 85.94 230 ASP A C 1
ATOM 1834 O O . ASP A 1 230 ? -11.881 -6.680 32.316 1.00 85.94 230 ASP A O 1
ATOM 1838 N N . GLU A 1 231 ? -12.028 -4.805 31.101 1.00 84.81 231 GLU A N 1
ATOM 1839 C CA . GLU A 1 231 ? -10.599 -4.446 31.170 1.00 84.81 231 GLU A CA 1
ATOM 1840 C C . GLU A 1 231 ? -9.670 -5.540 30.595 1.00 84.81 231 GLU A C 1
ATOM 1842 O O . GLU A 1 231 ? -8.489 -5.603 30.949 1.00 84.81 231 GLU A O 1
ATOM 1847 N N . ALA A 1 232 ? -10.195 -6.388 29.702 1.00 87.56 232 ALA A N 1
ATOM 1848 C CA . ALA A 1 232 ? -9.427 -7.350 28.924 1.00 87.56 232 ALA A CA 1
ATOM 1849 C C . ALA A 1 232 ? -8.891 -6.706 27.638 1.00 87.56 232 ALA A C 1
ATOM 1851 O O . ALA A 1 232 ? -9.527 -5.832 27.040 1.00 87.56 232 ALA A O 1
ATOM 1852 N N . LEU A 1 233 ? -7.706 -7.142 27.202 1.00 88.00 233 LEU A N 1
ATOM 1853 C CA . LEU A 1 233 ? -7.179 -6.735 25.904 1.00 88.00 233 LEU A CA 1
ATOM 1854 C C . LEU A 1 233 ? -7.947 -7.445 24.780 1.00 88.00 233 LEU A C 1
ATOM 1856 O O . LEU A 1 233 ? -8.172 -8.651 24.877 1.00 88.00 233 LEU A O 1
ATOM 1860 N N . PRO A 1 234 ? -8.296 -6.731 23.698 1.00 89.56 234 PRO A N 1
ATOM 1861 C CA . PRO A 1 234 ? -8.815 -7.353 22.487 1.00 89.56 234 PRO A CA 1
ATOM 1862 C C . PRO A 1 234 ? -7.813 -8.345 21.886 1.00 89.56 234 PRO A C 1
ATOM 1864 O O . PRO A 1 234 ? -6.607 -8.090 21.897 1.00 89.56 234 PRO A O 1
ATOM 1867 N N . ASP A 1 235 ? -8.322 -9.419 21.277 1.00 87.88 235 ASP A N 1
ATOM 1868 C CA . ASP A 1 235 ? -7.514 -10.490 20.668 1.00 87.88 235 ASP A CA 1
ATOM 1869 C C . ASP A 1 235 ? -6.500 -9.983 19.630 1.00 87.88 235 ASP A C 1
ATOM 1871 O O . ASP A 1 235 ? -5.443 -10.582 19.435 1.00 87.88 235 ASP A O 1
ATOM 1875 N N . ASN A 1 236 ? -6.817 -8.881 18.941 1.00 90.38 236 ASN A N 1
ATOM 1876 C CA . ASN A 1 236 ? -5.965 -8.312 17.905 1.00 90.38 236 ASN A CA 1
ATOM 1877 C C . ASN A 1 236 ? -5.839 -6.788 18.044 1.00 90.38 236 ASN A C 1
ATOM 1879 O O . ASN A 1 236 ? -6.661 -6.016 17.543 1.00 90.38 236 ASN A O 1
ATOM 1883 N N . LEU A 1 237 ? -4.767 -6.350 18.708 1.00 92.88 237 LEU A N 1
ATOM 1884 C CA . LEU A 1 237 ? -4.490 -4.930 18.945 1.00 92.88 237 LEU A CA 1
ATOM 1885 C C . LEU A 1 237 ? -4.234 -4.143 17.654 1.00 92.88 237 LEU A C 1
ATOM 1887 O O . LEU A 1 237 ? -4.608 -2.977 17.583 1.00 92.88 237 LEU A O 1
ATOM 1891 N N . SER A 1 238 ? -3.672 -4.761 16.612 1.00 92.81 238 SER A N 1
ATOM 1892 C CA . SER A 1 238 ? -3.437 -4.078 15.332 1.00 92.81 238 SER A CA 1
ATOM 1893 C C . SER A 1 238 ? -4.739 -3.708 14.616 1.00 92.81 238 SER A C 1
ATOM 1895 O O . SER A 1 238 ? -4.800 -2.669 13.960 1.00 92.81 238 SER A O 1
ATOM 1897 N N . VAL A 1 239 ? -5.794 -4.521 14.754 1.00 95.12 239 VAL A N 1
ATOM 1898 C CA . VAL A 1 239 ? -7.131 -4.189 14.225 1.00 95.12 239 VAL A CA 1
ATOM 1899 C C . VAL A 1 239 ? -7.712 -2.987 14.970 1.00 95.12 239 VAL A C 1
ATOM 1901 O O . VAL A 1 239 ? -8.217 -2.054 14.346 1.00 95.12 239 VAL A O 1
ATOM 1904 N N . VAL A 1 240 ? -7.605 -2.981 16.301 1.00 95.50 240 VAL A N 1
ATOM 1905 C CA . VAL A 1 240 ? -8.113 -1.888 17.143 1.00 95.50 240 VAL A CA 1
ATOM 1906 C C . VAL A 1 240 ? -7.357 -0.590 16.880 1.00 95.50 240 VAL A C 1
ATOM 1908 O O . VAL A 1 240 ? -7.985 0.450 16.703 1.00 95.50 240 VAL A O 1
ATOM 1911 N N . GLU A 1 241 ? -6.030 -0.642 16.777 1.00 95.56 241 GLU A N 1
ATOM 1912 C CA . GLU A 1 241 ? -5.206 0.506 16.395 1.00 95.56 241 GLU A CA 1
ATOM 1913 C C . GLU A 1 241 ? -5.636 1.075 15.037 1.00 95.56 241 GLU A C 1
ATOM 1915 O O . GLU A 1 241 ? -5.873 2.278 14.921 1.00 95.56 241 GLU A O 1
ATOM 1920 N N . ALA A 1 242 ? -5.792 0.223 14.018 1.00 95.88 242 ALA A N 1
ATOM 1921 C CA . ALA A 1 242 ? -6.205 0.662 12.689 1.00 95.88 242 ALA A CA 1
ATOM 1922 C C . ALA A 1 242 ? -7.583 1.343 12.705 1.00 95.88 242 ALA A C 1
ATOM 1924 O O . ALA A 1 242 ? -7.768 2.354 12.029 1.00 95.88 242 ALA A O 1
ATOM 1925 N N . LEU A 1 243 ? -8.533 0.839 13.500 1.00 96.19 243 LEU A N 1
ATOM 1926 C CA . LEU A 1 243 ? -9.854 1.452 13.661 1.00 96.19 243 LEU A CA 1
ATOM 1927 C C . LEU A 1 243 ? -9.816 2.763 14.458 1.00 96.19 243 LEU A C 1
ATOM 1929 O O . LEU A 1 243 ? -10.535 3.697 14.113 1.00 96.19 243 LEU A O 1
ATOM 1933 N N . LEU A 1 244 ? -8.969 2.873 15.484 1.00 95.75 244 LEU A N 1
ATOM 1934 C CA . LEU A 1 244 ? -8.771 4.125 16.223 1.00 95.75 244 LEU A CA 1
ATOM 1935 C C . LEU A 1 244 ? -8.141 5.205 15.331 1.00 95.75 244 LEU A C 1
ATOM 1937 O O . LEU A 1 244 ? -8.576 6.355 15.354 1.00 95.75 244 LEU A O 1
ATOM 1941 N N . LEU A 1 245 ? -7.171 4.834 14.492 1.00 95.31 245 LEU A N 1
ATOM 1942 C CA . LEU A 1 245 ? -6.612 5.714 13.460 1.00 95.31 245 LEU A CA 1
ATOM 1943 C C . LEU A 1 245 ? -7.649 6.056 12.377 1.00 95.31 245 LEU A C 1
ATOM 1945 O O . LEU A 1 245 ? -7.689 7.172 11.868 1.00 95.31 245 LEU A O 1
ATOM 1949 N N . ALA A 1 246 ? -8.531 5.120 12.026 1.00 95.31 246 ALA A N 1
ATOM 1950 C CA . ALA A 1 246 ? -9.625 5.397 11.103 1.00 95.31 246 ALA A CA 1
ATOM 1951 C C . ALA A 1 246 ? -10.606 6.416 11.711 1.00 95.31 246 ALA A C 1
ATOM 1953 O O . ALA A 1 246 ? -11.031 7.350 11.030 1.00 95.31 246 ALA A O 1
ATOM 1954 N N . ALA A 1 247 ? -10.894 6.307 13.012 1.00 94.56 247 ALA A N 1
ATOM 1955 C CA . ALA A 1 247 ? -11.720 7.264 13.739 1.00 94.56 247 ALA A CA 1
ATOM 1956 C C . ALA A 1 247 ? -11.107 8.676 13.755 1.00 94.56 247 ALA A C 1
ATOM 1958 O O . ALA A 1 247 ? -11.857 9.647 13.656 1.00 94.56 247 ALA A O 1
ATOM 1959 N N . THR A 1 248 ? -9.774 8.819 13.796 1.00 93.56 248 THR A N 1
ATOM 1960 C CA . THR A 1 248 ? -9.122 10.143 13.697 1.00 93.56 248 THR A CA 1
ATOM 1961 C C . THR A 1 248 ? -9.324 10.774 12.323 1.00 93.56 248 THR A C 1
ATOM 1963 O O . THR A 1 248 ? -9.647 11.960 12.211 1.00 93.56 248 THR A O 1
ATOM 1966 N N . ASN A 1 249 ? -9.210 9.978 11.256 1.00 93.62 249 ASN A N 1
ATOM 1967 C CA . ASN A 1 249 ? -9.456 10.443 9.893 1.00 93.62 249 ASN A CA 1
ATOM 1968 C C . ASN A 1 249 ? -10.906 10.893 9.688 1.00 93.62 249 ASN A C 1
ATOM 1970 O O .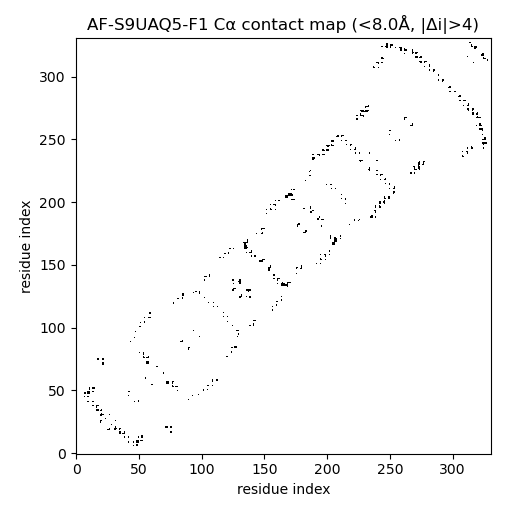 ASN A 1 249 ? -11.144 11.876 8.984 1.00 93.62 249 ASN A O 1
ATOM 1974 N N . ILE A 1 250 ? -11.857 10.195 10.311 1.00 93.69 250 ILE A N 1
ATOM 1975 C CA . ILE A 1 250 ? -13.275 10.556 10.277 1.00 93.69 250 ILE A CA 1
ATOM 1976 C C . ILE A 1 250 ? -13.530 11.813 11.110 1.00 93.69 250 ILE A C 1
ATOM 1978 O O . ILE A 1 250 ? -14.180 12.728 10.618 1.00 93.69 250 ILE A O 1
ATOM 1982 N N . ALA A 1 251 ? -12.955 11.924 12.311 1.00 91.81 251 ALA A N 1
ATOM 1983 C CA . ALA A 1 251 ? -13.061 13.112 13.164 1.00 91.81 251 ALA A CA 1
ATOM 1984 C C . ALA A 1 251 ? -12.601 14.396 12.462 1.00 91.81 251 ALA A C 1
ATOM 1986 O O . ALA A 1 251 ? -13.208 15.449 12.635 1.00 91.81 251 ALA A O 1
ATOM 1987 N N . ARG A 1 252 ? -11.566 14.311 11.619 1.00 90.12 252 ARG A N 1
ATOM 1988 C CA . ARG A 1 252 ? -11.098 15.443 10.801 1.00 90.12 252 ARG A CA 1
ATOM 1989 C C . ARG A 1 252 ? -12.113 15.902 9.751 1.00 90.12 252 ARG A C 1
ATOM 1991 O O . ARG A 1 252 ? -12.083 17.064 9.364 1.00 90.12 252 ARG A O 1
ATOM 1998 N N . LYS A 1 253 ? -12.971 14.999 9.272 1.00 90.31 253 LYS A N 1
ATOM 1999 C CA . LYS A 1 253 ? -13.961 15.257 8.211 1.00 90.31 253 LYS A CA 1
ATOM 2000 C C . LYS A 1 253 ? -15.346 15.589 8.768 1.00 90.31 253 LYS A C 1
ATOM 2002 O O . LYS A 1 253 ? -16.037 16.440 8.223 1.00 90.31 253 LYS A O 1
ATOM 2007 N N . LYS A 1 254 ? -15.729 14.923 9.858 1.00 90.69 254 LYS A N 1
ATOM 2008 C CA . LYS A 1 254 ? -17.048 14.963 10.506 1.00 90.69 254 LYS A CA 1
ATOM 2009 C C . LYS A 1 254 ? -16.907 15.219 12.017 1.00 90.69 254 LYS A C 1
ATOM 2011 O O . LYS A 1 254 ? -17.253 14.366 12.838 1.00 90.69 254 LYS A O 1
ATOM 2016 N N . PRO A 1 255 ? -16.309 16.356 12.426 1.00 90.62 255 PRO A N 1
ATOM 2017 C CA . PRO A 1 255 ? -15.978 16.601 13.829 1.00 90.62 255 PRO A CA 1
ATOM 2018 C C . PRO A 1 255 ? -17.216 16.713 14.725 1.00 90.62 255 PRO A C 1
ATOM 2020 O O . PRO A 1 255 ? -17.172 16.276 15.873 1.00 90.62 255 PRO A O 1
ATOM 2023 N N . ALA A 1 256 ? -18.315 17.283 14.224 1.00 90.31 256 ALA A N 1
ATOM 2024 C CA . ALA A 1 256 ? -19.533 17.479 15.006 1.00 90.31 256 ALA A CA 1
ATOM 2025 C C . ALA A 1 256 ? -20.237 16.145 15.298 1.00 90.31 256 ALA A C 1
ATOM 2027 O O . ALA A 1 256 ? -20.635 15.887 16.434 1.00 90.31 256 ALA A O 1
ATOM 2028 N N . GLU A 1 257 ? -20.332 15.282 14.289 1.00 90.75 257 GLU A N 1
ATOM 2029 C CA . GLU A 1 257 ? -20.934 13.953 14.373 1.00 90.75 257 GLU A CA 1
ATOM 2030 C C . GLU A 1 257 ? -20.122 13.043 15.298 1.00 90.75 257 GLU A C 1
ATOM 2032 O O . GLU A 1 257 ? -20.683 12.388 16.178 1.00 90.75 257 GLU A O 1
ATOM 2037 N N . VAL A 1 258 ? -18.788 13.066 15.170 1.00 89.88 258 VAL A N 1
ATOM 2038 C CA . VAL A 1 258 ? -17.912 12.321 16.080 1.00 89.88 258 VAL A CA 1
ATOM 2039 C C . VAL A 1 258 ? -18.068 12.823 17.508 1.00 89.88 258 VAL A C 1
ATOM 2041 O O . VAL A 1 258 ? -18.296 12.002 18.390 1.00 89.88 258 VAL A O 1
ATOM 2044 N N . LEU A 1 259 ? -18.016 14.137 17.757 1.00 89.06 259 LEU A N 1
ATOM 2045 C CA . LEU A 1 259 ? -18.224 14.682 19.104 1.00 89.06 259 LEU A CA 1
ATOM 2046 C C . LEU A 1 259 ? -19.553 14.219 19.701 1.00 89.06 259 LEU A C 1
ATOM 2048 O O . LEU A 1 259 ? -19.569 13.753 20.839 1.00 89.06 259 LEU A O 1
ATOM 2052 N N . HIS A 1 260 ? -20.643 14.281 18.933 1.00 89.44 260 HIS A N 1
ATOM 2053 C CA . HIS A 1 260 ? -21.944 13.797 19.387 1.00 89.44 260 HIS A CA 1
ATOM 2054 C C . HIS A 1 260 ? -21.879 12.326 19.825 1.00 89.44 260 HIS A C 1
ATOM 2056 O O . HIS A 1 260 ? -22.304 11.998 20.933 1.00 89.44 260 HIS A O 1
ATOM 2062 N N . LYS A 1 261 ? -21.241 11.469 19.019 1.00 87.75 261 LYS A N 1
ATOM 2063 C CA . LYS A 1 261 ? -21.046 10.047 19.330 1.00 87.75 261 LYS A CA 1
ATOM 2064 C C . LYS A 1 261 ? -20.201 9.811 20.577 1.00 87.75 261 LYS A C 1
ATOM 2066 O O . LYS A 1 261 ? -20.504 8.917 21.358 1.00 87.75 261 LYS A O 1
ATOM 2071 N N . LEU A 1 262 ? -19.152 10.607 20.794 1.00 85.50 262 LEU A N 1
ATOM 2072 C CA . LEU A 1 262 ? -18.298 10.480 21.983 1.00 85.50 262 LEU A CA 1
ATOM 2073 C C . LEU A 1 262 ? -19.030 10.841 23.282 1.00 85.50 262 LEU A C 1
ATOM 2075 O O . LEU A 1 262 ? -18.633 10.397 24.363 1.00 85.50 262 LEU A O 1
ATOM 2079 N N . HIS A 1 263 ? -20.090 11.643 23.186 1.00 82.62 263 HIS A N 1
ATOM 2080 C CA . HIS A 1 263 ? -20.953 11.958 24.316 1.00 82.62 263 HIS A CA 1
ATOM 2081 C C . HIS A 1 263 ? -21.983 10.857 24.619 1.00 82.62 263 HIS A C 1
ATOM 2083 O O . HIS A 1 263 ? -22.552 10.887 25.710 1.00 82.62 263 HIS A O 1
ATOM 2089 N N . GLU A 1 264 ? -22.163 9.862 23.742 1.00 78.19 264 GLU A N 1
ATOM 2090 C CA . GLU A 1 264 ? -22.916 8.641 24.048 1.00 78.19 264 GLU A CA 1
ATOM 2091 C C . GLU A 1 264 ? -22.086 7.735 24.982 1.00 78.19 264 GLU A C 1
ATOM 2093 O O . GLU A 1 264 ? -21.024 7.223 24.617 1.00 78.19 264 GLU A O 1
ATOM 2098 N N . ASP A 1 265 ? -22.556 7.521 26.215 1.00 74.38 265 ASP A N 1
ATOM 2099 C CA . ASP A 1 265 ? -21.749 6.922 27.294 1.00 74.38 265 ASP A CA 1
ATOM 2100 C C . ASP A 1 265 ? -21.256 5.482 27.017 1.00 74.38 265 ASP A C 1
ATOM 2102 O O . ASP A 1 265 ? -20.258 5.045 27.591 1.00 74.38 265 ASP A O 1
ATOM 2106 N N . ALA A 1 266 ? -21.893 4.740 26.106 1.00 83.81 266 ALA A N 1
ATOM 2107 C CA . ALA A 1 266 ? -21.573 3.333 25.846 1.00 83.81 266 ALA A CA 1
ATOM 2108 C C . ALA A 1 266 ? -20.164 3.109 25.259 1.00 83.81 266 ALA A C 1
ATOM 2110 O O . ALA A 1 266 ? -19.455 2.190 25.680 1.00 83.81 266 ALA A O 1
ATOM 2111 N N . LEU A 1 267 ? -19.738 3.944 24.305 1.00 86.81 267 LEU A N 1
ATOM 2112 C CA . LEU A 1 267 ? -18.398 3.849 23.711 1.00 86.81 267 LEU A CA 1
ATOM 2113 C C . LEU A 1 267 ? -17.329 4.333 24.695 1.00 86.81 267 LEU A C 1
ATOM 2115 O O . LEU A 1 267 ? -16.247 3.753 24.783 1.00 86.81 267 LEU A O 1
ATOM 2119 N N . ASN A 1 268 ? -17.651 5.376 25.462 1.00 87.56 268 ASN A N 1
ATOM 2120 C CA . ASN A 1 268 ? -16.752 5.956 26.449 1.00 87.56 268 ASN A CA 1
ATOM 2121 C C . ASN A 1 268 ? -16.317 4.922 27.498 1.00 87.56 268 ASN A C 1
ATOM 2123 O O . ASN A 1 268 ? -15.119 4.754 27.721 1.00 87.56 268 ASN A O 1
ATOM 2127 N N . VAL A 1 269 ? -17.266 4.164 28.061 1.00 89.94 269 VAL A N 1
ATOM 2128 C CA . VAL A 1 269 ? -16.981 3.104 29.045 1.00 89.94 269 VAL A CA 1
ATOM 2129 C C . VAL A 1 269 ? -16.030 2.048 28.472 1.00 89.94 269 VAL A C 1
ATOM 2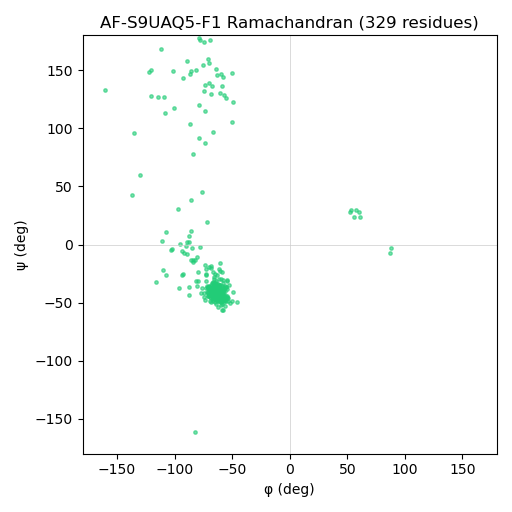131 O O . VAL A 1 269 ? -15.064 1.671 29.132 1.00 89.94 269 VAL A O 1
ATOM 2134 N N . LYS A 1 270 ? -16.248 1.615 27.225 1.00 92.31 270 LYS A N 1
ATOM 2135 C CA . LYS A 1 270 ? -15.370 0.654 26.535 1.00 92.31 270 LYS A CA 1
ATOM 2136 C C . LYS A 1 270 ? -13.954 1.204 26.351 1.00 92.31 270 LYS A C 1
ATOM 2138 O O . LYS A 1 270 ? -12.984 0.499 26.613 1.00 92.31 270 LYS A O 1
ATOM 2143 N N . MET A 1 271 ? -13.819 2.472 25.961 1.00 93.69 271 MET A N 1
ATOM 2144 C CA . MET A 1 271 ? -12.506 3.107 25.799 1.00 93.69 271 MET A CA 1
ATOM 2145 C C . MET A 1 271 ? -11.779 3.295 27.133 1.00 93.69 271 MET A C 1
ATOM 2147 O O . MET A 1 271 ? -10.575 3.067 27.189 1.00 93.69 271 MET A O 1
ATOM 2151 N N . VAL A 1 272 ? -12.488 3.622 28.221 1.00 92.62 272 VAL A N 1
ATOM 2152 C CA . VAL A 1 272 ? -11.911 3.633 29.580 1.00 92.62 272 VAL A CA 1
ATOM 2153 C C . VAL A 1 272 ? -11.379 2.247 29.951 1.00 92.62 272 VAL A C 1
ATOM 2155 O O . VAL A 1 272 ? -10.248 2.133 30.427 1.00 92.62 272 VAL A O 1
ATOM 2158 N N . SER A 1 273 ? -12.158 1.187 29.711 1.00 93.25 273 SER A N 1
ATOM 2159 C CA . SER A 1 273 ? -11.721 -0.188 29.979 1.00 93.25 273 SER A CA 1
ATOM 2160 C C . SER A 1 273 ? -10.505 -0.584 29.136 1.00 93.25 273 SER A C 1
ATOM 2162 O O . SER A 1 273 ? -9.574 -1.188 29.668 1.00 93.25 273 SER A O 1
ATOM 2164 N N . LEU A 1 274 ? -10.463 -0.194 27.857 1.00 95.12 274 LEU A N 1
ATOM 2165 C CA . LEU A 1 274 ? -9.318 -0.437 26.976 1.00 95.12 274 LEU A CA 1
ATOM 2166 C C . LEU A 1 274 ? -8.054 0.285 27.454 1.00 95.12 274 LEU A C 1
ATOM 2168 O O . LEU A 1 274 ? -6.992 -0.329 27.504 1.00 95.12 274 LEU A O 1
ATOM 2172 N N . VAL A 1 275 ? -8.159 1.562 27.837 1.00 94.62 275 VAL A N 1
ATOM 2173 C CA . VAL A 1 275 ? -7.022 2.335 28.365 1.00 94.62 275 VAL A CA 1
ATOM 2174 C C . VAL A 1 275 ? -6.441 1.645 29.595 1.00 94.62 275 VAL A C 1
ATOM 2176 O O . VAL A 1 275 ? -5.237 1.407 29.640 1.00 94.62 275 VAL A O 1
ATOM 2179 N N . LYS A 1 276 ? -7.285 1.226 30.543 1.00 94.69 276 LYS A N 1
ATOM 2180 C CA . LYS A 1 276 ? -6.832 0.492 31.734 1.00 94.69 276 LYS A CA 1
ATOM 2181 C C . LYS A 1 276 ? -6.180 -0.849 31.399 1.00 94.69 276 LYS A C 1
ATOM 2183 O O . LYS A 1 276 ? -5.193 -1.220 32.032 1.00 94.69 276 LYS A O 1
ATOM 2188 N N . ALA A 1 277 ? -6.723 -1.589 30.431 1.00 94.56 277 ALA A N 1
ATOM 2189 C CA . ALA A 1 277 ? -6.138 -2.851 29.978 1.00 94.56 277 ALA A CA 1
ATOM 2190 C C . ALA A 1 277 ? -4.729 -2.630 29.401 1.00 94.56 277 ALA 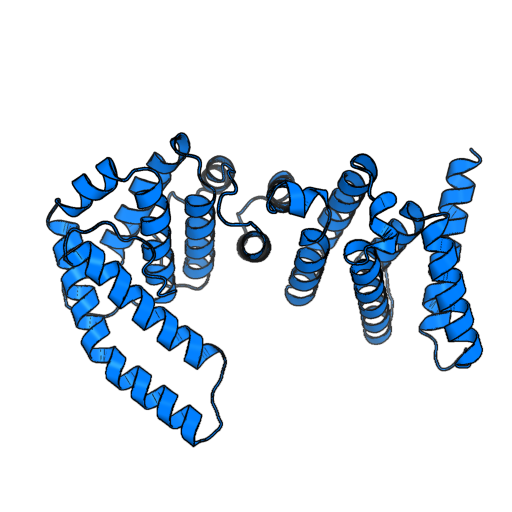A C 1
ATOM 2192 O O . ALA A 1 277 ? -3.787 -3.347 29.740 1.00 94.56 277 ALA A O 1
ATOM 2193 N N . VAL A 1 278 ? -4.569 -1.588 28.582 1.00 94.12 278 VAL A N 1
ATOM 2194 C CA . VAL A 1 278 ? -3.289 -1.204 27.977 1.00 94.12 278 VAL A CA 1
ATOM 2195 C C . VAL A 1 278 ? -2.294 -0.699 29.026 1.00 94.12 278 VAL A C 1
ATOM 2197 O O . VAL A 1 278 ? -1.132 -1.092 28.986 1.00 94.12 278 VAL A O 1
ATOM 2200 N N . GLU A 1 279 ? -2.731 0.096 30.005 1.00 93.81 279 GLU A N 1
ATOM 2201 C CA . GLU A 1 279 ? -1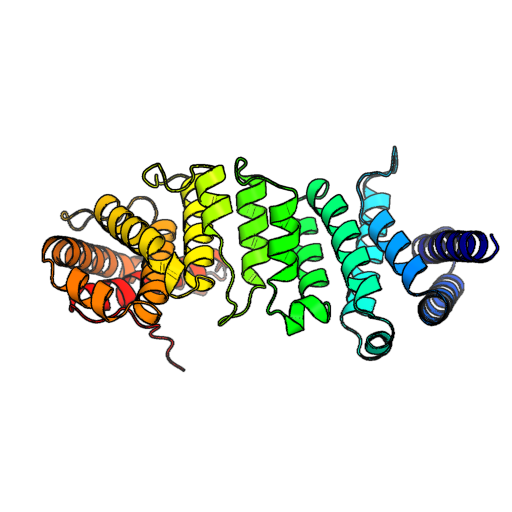.880 0.591 31.101 1.00 93.81 279 GLU A CA 1
ATOM 2202 C C . GLU A 1 279 ? -1.290 -0.529 31.965 1.00 93.81 279 GLU A C 1
ATOM 2204 O O . GLU A 1 279 ? -0.183 -0.379 32.484 1.00 93.81 279 GLU A O 1
ATOM 2209 N N . LYS A 1 280 ? -1.990 -1.662 32.096 1.00 92.69 280 LYS A N 1
ATOM 2210 C CA . LYS A 1 280 ? -1.466 -2.842 32.800 1.00 92.69 280 LYS A CA 1
ATOM 2211 C C . LYS A 1 280 ? -0.336 -3.524 32.020 1.00 92.69 280 LYS A C 1
ATOM 2213 O O . LYS A 1 280 ? 0.629 -3.968 32.632 1.00 92.69 280 LYS A O 1
ATOM 2218 N N . VAL A 1 281 ? -0.435 -3.586 30.690 1.00 92.81 281 VAL A N 1
ATOM 2219 C CA . VAL A 1 281 ? 0.495 -4.349 29.832 1.00 92.81 281 VAL A CA 1
ATOM 2220 C C . VAL A 1 281 ? 1.654 -3.505 29.293 1.00 92.81 281 VAL A C 1
ATOM 2222 O O . VAL A 1 281 ? 2.734 -4.032 29.034 1.00 92.81 281 VAL A O 1
ATOM 2225 N N . GLU A 1 282 ? 1.488 -2.189 29.160 1.00 92.88 282 GLU A N 1
ATOM 2226 C CA . GLU A 1 282 ? 2.527 -1.283 28.651 1.00 92.88 282 GLU A CA 1
ATOM 2227 C C . GLU A 1 282 ? 3.871 -1.403 29.410 1.00 92.88 282 GLU A C 1
ATOM 2229 O O . GLU A 1 282 ? 4.904 -1.537 28.743 1.00 92.88 282 GLU A O 1
ATOM 2234 N N . PRO A 1 283 ? 3.923 -1.441 30.761 1.00 94.06 283 PRO A N 1
ATOM 2235 C CA . PRO A 1 283 ? 5.181 -1.632 31.484 1.00 94.06 283 PRO A CA 1
ATOM 2236 C C . PRO A 1 283 ? 5.859 -2.973 31.173 1.00 94.06 283 PRO A C 1
ATOM 2238 O O . PRO A 1 283 ? 7.086 -3.028 31.055 1.00 94.06 283 PRO A O 1
ATOM 2241 N N . GLU A 1 284 ? 5.073 -4.040 31.008 1.00 93.06 284 GLU A N 1
ATOM 2242 C CA . GLU A 1 284 ? 5.567 -5.384 30.691 1.00 93.06 284 GLU A CA 1
ATOM 2243 C C . GLU A 1 284 ? 6.136 -5.443 29.270 1.00 93.06 284 GLU A C 1
ATOM 2245 O O . GLU A 1 284 ? 7.240 -5.953 29.064 1.00 93.06 284 GLU A O 1
ATOM 2250 N N . ALA A 1 285 ? 5.439 -4.843 28.302 1.00 91.81 285 ALA A N 1
ATOM 2251 C CA . ALA A 1 285 ? 5.906 -4.729 26.924 1.00 91.81 285 ALA A CA 1
ATOM 2252 C C . ALA A 1 285 ? 7.206 -3.911 26.835 1.00 91.81 285 ALA A C 1
ATOM 2254 O O . ALA A 1 285 ? 8.170 -4.337 26.196 1.00 91.81 285 ALA A O 1
ATOM 2255 N N . ILE A 1 286 ? 7.281 -2.770 27.534 1.00 93.44 286 ILE A N 1
ATOM 2256 C CA . ILE A 1 286 ? 8.503 -1.953 27.610 1.00 93.44 286 ILE A CA 1
ATOM 2257 C C . ILE A 1 286 ? 9.650 -2.756 28.225 1.00 93.44 286 ILE A C 1
ATOM 2259 O O . ILE A 1 286 ? 10.778 -2.692 27.732 1.00 93.44 286 ILE A O 1
ATOM 2263 N N . PHE A 1 287 ? 9.391 -3.506 29.296 1.00 93.44 287 PHE A N 1
ATOM 2264 C CA . PHE A 1 287 ? 10.404 -4.343 29.930 1.00 93.44 287 PHE A CA 1
ATOM 2265 C C . PHE A 1 287 ? 10.914 -5.443 28.987 1.00 93.44 287 PHE A C 1
ATOM 2267 O O . PHE A 1 287 ? 12.129 -5.607 28.846 1.00 93.44 287 PHE A O 1
ATOM 2274 N N . ALA A 1 288 ? 10.015 -6.148 28.294 1.00 91.69 288 ALA A N 1
ATOM 2275 C CA . ALA A 1 288 ? 10.369 -7.189 27.332 1.00 91.69 288 ALA A CA 1
ATOM 2276 C C . ALA A 1 288 ? 11.228 -6.640 26.181 1.00 91.69 288 ALA A C 1
ATOM 2278 O O . ALA A 1 288 ? 12.300 -7.178 25.896 1.00 91.69 288 ALA A O 1
ATOM 2279 N N . VAL A 1 289 ? 10.832 -5.510 25.586 1.00 91.62 289 VAL A N 1
ATOM 2280 C CA . VAL A 1 289 ? 11.613 -4.877 24.512 1.00 91.62 289 VAL A CA 1
ATOM 2281 C C . VAL A 1 289 ? 12.954 -4.354 25.028 1.00 91.62 289 VAL A C 1
ATOM 2283 O O . VAL A 1 289 ? 13.973 -4.534 24.365 1.00 91.62 289 VAL A O 1
ATOM 2286 N N . LYS A 1 290 ? 13.012 -3.773 26.235 1.00 91.75 290 LYS A N 1
ATOM 2287 C CA . LYS A 1 290 ? 14.291 -3.384 26.860 1.00 91.75 290 LYS A CA 1
ATOM 2288 C C . LYS A 1 290 ? 15.226 -4.579 27.027 1.00 91.75 290 LYS A C 1
ATOM 2290 O O . LYS A 1 290 ? 16.421 -4.441 26.779 1.00 91.75 290 LYS A O 1
ATOM 2295 N N . LYS A 1 291 ? 14.700 -5.747 27.403 1.00 93.19 291 LYS A N 1
ATOM 2296 C CA . LYS A 1 291 ? 15.487 -6.981 27.494 1.00 93.19 291 LYS A CA 1
ATOM 2297 C C . LYS A 1 291 ? 16.063 -7.377 26.131 1.00 93.19 291 LYS A C 1
ATOM 2299 O O . LYS A 1 291 ? 17.261 -7.632 26.070 1.00 93.19 291 LYS A O 1
ATOM 2304 N N . HIS A 1 292 ? 15.263 -7.341 25.059 1.00 91.19 292 HIS A N 1
ATOM 2305 C CA . HIS A 1 292 ? 15.739 -7.596 23.687 1.00 91.19 292 HIS A CA 1
ATOM 2306 C C . HIS A 1 292 ? 16.788 -6.577 23.222 1.00 91.19 292 HIS A C 1
ATOM 2308 O O . HIS A 1 292 ? 17.736 -6.923 22.523 1.00 91.19 292 HIS A O 1
ATOM 2314 N N . VAL A 1 293 ? 16.653 -5.310 23.620 1.00 91.38 293 VAL A N 1
ATOM 2315 C CA . VAL A 1 293 ? 17.656 -4.277 23.322 1.00 91.38 293 VAL A CA 1
ATOM 2316 C C . VAL A 1 293 ? 18.974 -4.576 24.038 1.00 91.38 293 VAL A C 1
ATOM 2318 O O . VAL A 1 293 ? 20.026 -4.532 23.407 1.00 91.38 293 VAL A O 1
ATOM 2321 N N . ILE A 1 294 ? 18.930 -4.926 25.327 1.00 92.94 294 ILE A N 1
ATOM 2322 C CA . ILE A 1 294 ? 20.128 -5.270 26.111 1.00 92.94 294 ILE A CA 1
ATOM 2323 C C . ILE A 1 294 ? 20.801 -6.539 25.558 1.00 92.94 294 ILE A C 1
ATOM 2325 O O . ILE A 1 294 ? 22.029 -6.593 25.481 1.00 92.94 294 ILE A O 1
ATOM 2329 N N . SER A 1 295 ? 20.023 -7.535 25.120 1.00 92.06 295 SER A N 1
ATOM 2330 C CA . SER A 1 295 ? 20.551 -8.757 24.497 1.00 92.06 295 SER A CA 1
ATOM 2331 C C . SER A 1 295 ? 20.970 -8.592 23.031 1.00 92.06 295 SER A C 1
ATOM 2333 O O . SER A 1 295 ? 21.508 -9.535 22.463 1.00 92.06 295 SER A O 1
ATOM 2335 N N . HIS A 1 296 ? 20.800 -7.406 22.428 1.00 88.06 296 HIS A N 1
ATOM 2336 C CA . HIS A 1 296 ? 21.052 -7.140 21.002 1.00 88.06 296 HIS A CA 1
ATOM 2337 C C . HIS A 1 296 ? 20.200 -7.998 20.040 1.00 88.06 296 HIS A C 1
ATOM 2339 O O . HIS A 1 296 ? 20.587 -8.239 18.898 1.00 88.06 296 HIS A O 1
ATOM 2345 N N . GLU A 1 297 ? 19.011 -8.419 20.473 1.00 90.88 297 GLU A N 1
ATOM 2346 C CA . GLU A 1 297 ? 18.069 -9.259 19.715 1.00 90.88 297 GLU A CA 1
ATOM 2347 C C . GLU A 1 297 ? 16.836 -8.486 19.215 1.00 90.88 297 GLU A C 1
ATOM 2349 O O . GLU A 1 297 ? 15.874 -9.089 18.743 1.00 90.88 297 GLU A O 1
ATOM 2354 N N . VAL A 1 298 ? 16.846 -7.152 19.318 1.00 88.50 298 VAL A N 1
ATOM 2355 C CA . VAL A 1 298 ? 15.710 -6.303 18.935 1.00 88.50 298 VAL A CA 1
ATOM 2356 C C . VAL A 1 298 ? 15.349 -6.449 17.451 1.00 88.50 298 VAL A C 1
ATOM 2358 O O . VAL A 1 298 ? 16.189 -6.321 16.557 1.00 88.50 298 VAL A O 1
ATOM 2361 N N . LYS A 1 299 ? 14.064 -6.675 17.181 1.00 90.69 299 LYS A N 1
ATOM 2362 C CA . LYS A 1 299 ? 13.474 -6.825 15.846 1.00 90.69 299 LYS A CA 1
ATOM 2363 C C . LYS A 1 299 ? 12.561 -5.647 15.516 1.00 90.69 299 LYS A C 1
ATOM 2365 O O . LYS A 1 299 ? 12.181 -4.849 16.369 1.00 90.69 299 LYS A O 1
ATOM 2370 N N . HIS A 1 300 ? 12.163 -5.552 14.248 1.00 85.75 300 HIS A N 1
ATOM 2371 C CA . HIS A 1 300 ? 11.171 -4.568 13.801 1.00 85.75 300 HIS A CA 1
ATOM 2372 C C . HIS A 1 300 ? 9.839 -4.706 14.557 1.00 85.75 300 HIS A C 1
ATOM 2374 O O . HIS A 1 300 ? 9.266 -3.707 14.982 1.00 85.75 300 HIS A O 1
ATOM 2380 N N . VAL A 1 301 ? 9.415 -5.950 14.801 1.00 88.06 301 VAL A N 1
ATOM 2381 C CA . VAL A 1 301 ? 8.176 -6.279 15.521 1.00 88.06 301 VAL A CA 1
ATOM 2382 C C . VAL A 1 301 ? 8.162 -5.695 16.936 1.00 88.06 301 VAL A C 1
ATOM 2384 O O . VAL A 1 301 ? 7.125 -5.219 17.378 1.00 88.06 301 VAL A O 1
ATOM 2387 N N . ASP A 1 302 ? 9.305 -5.638 17.629 1.00 88.75 302 ASP A N 1
ATOM 2388 C CA . ASP A 1 302 ? 9.376 -5.036 18.969 1.00 88.75 302 ASP A CA 1
ATOM 2389 C C . ASP A 1 302 ? 8.995 -3.547 18.945 1.00 88.75 302 ASP A C 1
ATOM 2391 O O . ASP A 1 302 ? 8.306 -3.050 19.837 1.00 88.75 302 ASP A O 1
ATOM 2395 N N . ARG A 1 303 ? 9.412 -2.824 17.897 1.00 87.00 303 ARG A N 1
ATOM 2396 C CA . ARG A 1 303 ? 9.054 -1.410 17.711 1.00 87.00 303 ARG A CA 1
ATOM 2397 C C . ARG A 1 303 ? 7.582 -1.249 17.351 1.00 87.00 303 ARG A C 1
ATOM 2399 O O . ARG A 1 303 ? 6.941 -0.340 17.867 1.00 87.00 303 ARG A O 1
ATOM 2406 N N . GLU A 1 304 ? 7.056 -2.120 16.491 1.00 87.94 304 GLU A N 1
ATOM 2407 C CA . GLU A 1 304 ? 5.642 -2.106 16.096 1.00 87.94 304 GLU A CA 1
ATOM 2408 C C . GLU A 1 304 ? 4.719 -2.369 17.286 1.00 87.94 304 GLU A C 1
ATOM 2410 O O . GLU A 1 304 ? 3.728 -1.663 17.445 1.00 87.94 304 GLU A O 1
ATOM 2415 N N . VAL A 1 305 ? 5.067 -3.319 18.160 1.00 90.25 305 VAL A N 1
ATOM 2416 C CA . VAL A 1 305 ? 4.287 -3.619 19.371 1.00 90.25 305 VAL A CA 1
ATOM 2417 C C . VAL A 1 305 ? 4.223 -2.402 20.295 1.00 90.25 305 VAL A C 1
ATOM 2419 O O . VAL A 1 305 ? 3.133 -2.013 20.712 1.00 90.25 305 VAL A O 1
ATOM 2422 N N . LEU A 1 306 ? 5.361 -1.756 20.577 1.00 92.12 306 LEU A N 1
ATOM 2423 C CA . LEU A 1 306 ? 5.374 -0.551 21.416 1.00 92.12 306 LEU A CA 1
ATOM 2424 C C . LEU A 1 306 ? 4.604 0.610 20.780 1.00 92.12 306 LEU A C 1
ATOM 2426 O O . LEU A 1 306 ? 3.869 1.302 21.481 1.00 92.12 306 LEU A O 1
ATOM 2430 N N . ALA A 1 307 ? 4.744 0.810 19.467 1.00 91.38 307 ALA A N 1
ATOM 2431 C CA . ALA A 1 307 ? 3.996 1.833 18.743 1.00 91.38 307 ALA A CA 1
ATOM 2432 C C . ALA A 1 307 ? 2.483 1.571 18.805 1.00 91.38 307 ALA A C 1
ATOM 2434 O O . ALA A 1 307 ? 1.729 2.487 19.120 1.00 91.38 307 ALA A O 1
ATOM 2435 N N . THR A 1 308 ? 2.058 0.320 18.604 1.00 93.75 308 THR A N 1
ATOM 2436 C CA . THR A 1 308 ? 0.649 -0.100 18.672 1.00 93.75 308 THR A CA 1
ATOM 2437 C C . THR A 1 308 ? 0.060 0.197 20.051 1.00 93.75 308 THR A C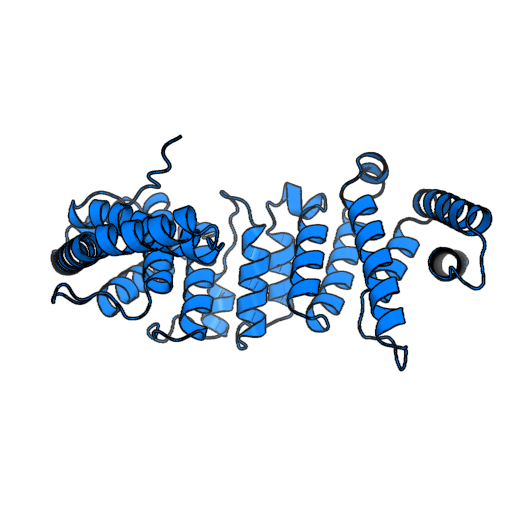 1
ATOM 2439 O O . THR A 1 308 ? -0.972 0.855 20.164 1.00 93.75 308 THR A O 1
ATOM 2442 N N . ILE A 1 309 ? 0.742 -0.236 21.117 1.00 94.12 309 ILE A N 1
ATOM 2443 C CA . ILE A 1 309 ? 0.330 -0.005 22.511 1.00 94.12 309 ILE A CA 1
ATOM 2444 C C . ILE A 1 309 ? 0.212 1.497 22.797 1.00 94.12 309 ILE A C 1
ATOM 2446 O O . ILE A 1 309 ? -0.805 1.950 23.328 1.00 94.12 309 ILE A O 1
ATOM 2450 N N . HIS A 1 310 ? 1.221 2.277 22.401 1.00 93.00 310 HIS A N 1
ATOM 2451 C CA . HIS A 1 310 ? 1.236 3.724 22.600 1.00 93.00 310 HIS A CA 1
ATOM 2452 C C . HIS A 1 310 ? 0.097 4.429 21.850 1.00 93.00 310 HIS A C 1
ATOM 2454 O O . HIS A 1 310 ? -0.619 5.243 22.436 1.00 93.00 310 HIS A O 1
ATOM 2460 N N . ASN A 1 311 ? -0.107 4.087 20.575 1.00 94.06 311 ASN A N 1
ATOM 2461 C CA . ASN A 1 311 ? -1.156 4.661 19.737 1.00 94.06 311 ASN A CA 1
ATOM 2462 C C . ASN A 1 311 ? -2.545 4.350 20.297 1.00 94.06 311 ASN A C 1
ATOM 2464 O O . ASN A 1 311 ? -3.374 5.254 20.403 1.00 94.06 311 ASN A O 1
ATOM 2468 N N . ILE A 1 312 ? -2.793 3.104 20.719 1.00 95.25 312 ILE A N 1
ATOM 2469 C CA . ILE A 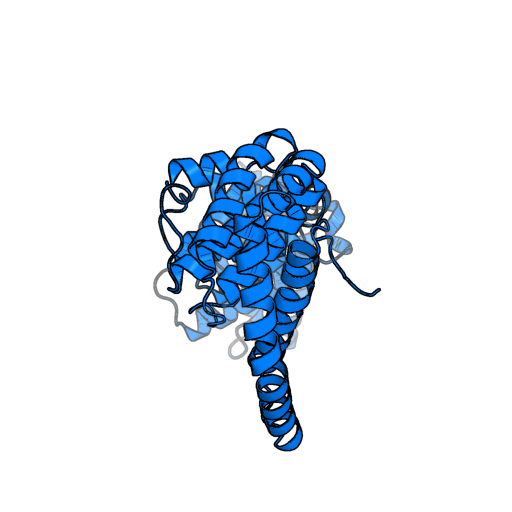1 312 ? -4.064 2.732 21.352 1.00 95.25 312 ILE A CA 1
ATOM 2470 C C . ILE A 1 312 ? -4.275 3.548 22.627 1.00 95.25 312 ILE A C 1
ATOM 2472 O O . ILE A 1 312 ? -5.338 4.145 22.782 1.00 95.25 312 ILE A O 1
ATOM 2476 N N . LYS A 1 313 ? -3.274 3.625 23.514 1.00 94.12 313 LYS A N 1
ATOM 2477 C CA . LYS A 1 313 ? -3.376 4.398 24.761 1.00 94.12 313 LYS A CA 1
ATOM 2478 C C . LYS A 1 313 ? -3.726 5.862 24.494 1.00 94.12 313 LYS A C 1
ATOM 2480 O O . LYS A 1 313 ? -4.625 6.402 25.134 1.00 94.12 313 LYS A O 1
ATOM 2485 N N . LEU A 1 314 ? -3.038 6.494 23.545 1.00 93.75 314 LEU A N 1
ATOM 2486 C CA . LEU A 1 314 ? -3.232 7.903 23.211 1.00 93.75 314 LEU A CA 1
ATOM 2487 C C . LEU A 1 314 ? -4.620 8.158 22.604 1.00 93.75 314 LEU A C 1
ATOM 2489 O O . LEU A 1 314 ? -5.340 9.051 23.053 1.00 93.75 314 LEU A O 1
ATOM 2493 N N . LEU A 1 315 ? -5.018 7.357 21.614 1.00 93.88 315 LEU A N 1
ATOM 2494 C CA . LEU A 1 315 ? -6.266 7.555 20.874 1.00 93.88 315 LEU A CA 1
ATOM 2495 C C . LEU A 1 315 ? -7.496 7.146 21.690 1.00 93.88 315 LEU A C 1
ATOM 2497 O O . LEU A 1 315 ? -8.460 7.909 21.769 1.00 93.88 315 LEU A O 1
ATOM 2501 N N . ALA A 1 316 ? -7.456 5.987 22.351 1.00 92.88 316 ALA A N 1
ATOM 2502 C CA . ALA A 1 316 ? -8.521 5.572 23.260 1.00 92.88 316 ALA A CA 1
ATOM 2503 C C . ALA A 1 316 ? -8.604 6.511 24.474 1.00 92.88 316 ALA A C 1
ATOM 2505 O O . ALA A 1 316 ? -9.703 6.835 24.916 1.00 92.88 316 ALA A O 1
ATOM 2506 N N . GLY A 1 317 ? -7.467 7.023 24.962 1.00 92.00 317 GLY A N 1
ATOM 2507 C CA . GLY A 1 317 ? -7.396 8.038 26.015 1.00 92.00 317 GLY A CA 1
ATOM 2508 C C . GLY A 1 317 ? -8.139 9.323 25.647 1.00 92.00 317 GLY A C 1
ATOM 2509 O O . GLY A 1 317 ? -8.983 9.788 26.419 1.00 92.00 317 GLY A O 1
ATOM 2510 N N . ALA A 1 318 ? -7.908 9.850 24.441 1.00 90.50 318 ALA A N 1
ATOM 2511 C CA . ALA A 1 318 ? -8.632 11.015 23.932 1.00 90.50 318 ALA A CA 1
ATOM 2512 C C . ALA A 1 318 ? -10.150 10.766 23.881 1.00 90.50 318 ALA A C 1
ATOM 2514 O O . ALA A 1 318 ? -10.926 11.552 24.432 1.00 90.50 318 ALA A O 1
ATOM 2515 N N . ILE A 1 319 ? -10.570 9.626 23.321 1.00 89.69 319 ILE A N 1
ATOM 2516 C CA . ILE A 1 319 ? -11.988 9.252 23.225 1.00 89.69 319 ILE A CA 1
ATOM 2517 C C . ILE A 1 319 ? -12.618 9.064 24.615 1.00 89.69 319 ILE A C 1
ATOM 2519 O O . ILE A 1 319 ? -13.723 9.544 24.875 1.00 89.69 319 ILE A O 1
ATOM 2523 N N . SER A 1 320 ? -11.911 8.408 25.538 1.00 89.31 320 SER A N 1
ATOM 2524 C CA . SER A 1 320 ? -12.359 8.210 26.923 1.00 89.31 320 SER A CA 1
ATOM 2525 C C . SER A 1 320 ? -12.515 9.535 27.681 1.00 89.31 320 SER A C 1
ATOM 2527 O O . SER A 1 320 ? -13.357 9.665 28.565 1.00 89.31 320 SER A O 1
ATOM 2529 N N . SER A 1 321 ? -11.771 10.562 27.270 1.00 88.00 321 SER A N 1
ATOM 2530 C CA . SER A 1 321 ? -11.888 11.920 27.798 1.00 88.00 321 SER A CA 1
ATOM 2531 C C . SER A 1 321 ? -12.941 12.753 27.056 1.00 88.00 321 SER A C 1
ATOM 2533 O O . SER A 1 321 ? -13.018 13.956 27.285 1.00 88.00 321 SER A O 1
ATOM 2535 N N . LYS A 1 322 ? -13.726 12.151 26.150 1.00 86.50 322 LYS A N 1
ATOM 2536 C CA . LYS A 1 322 ? -14.705 12.821 25.272 1.00 86.50 322 LYS A CA 1
ATOM 2537 C C . LYS A 1 322 ? -14.081 13.919 24.390 1.00 86.50 322 LYS A C 1
ATOM 2539 O O . LYS A 1 322 ? -14.742 14.890 24.035 1.00 86.50 322 LYS A O 1
ATOM 2544 N N . HIS A 1 323 ? -12.806 13.764 24.031 1.00 87.06 323 HIS A N 1
ATOM 2545 C CA . HIS A 1 323 ? -12.102 14.641 23.097 1.00 87.06 323 HIS A CA 1
ATOM 2546 C C . HIS A 1 323 ? -12.007 13.983 21.721 1.00 87.06 323 HIS A C 1
ATOM 2548 O O . HIS A 1 323 ? -11.894 12.761 21.613 1.00 87.06 323 HIS A O 1
ATOM 2554 N N . LEU A 1 324 ? -12.003 14.801 20.663 1.00 82.69 324 LEU A N 1
ATOM 2555 C CA . LEU A 1 324 ? -11.721 14.305 19.319 1.00 82.69 324 LEU A CA 1
ATOM 2556 C C . LEU A 1 324 ? -10.348 13.619 19.308 1.00 82.69 324 LEU A C 1
ATOM 2558 O O . LEU A 1 324 ? -9.366 14.232 19.742 1.00 82.69 324 LEU A O 1
ATOM 2562 N N . PRO A 1 325 ? -10.249 12.382 18.795 1.00 74.75 325 PRO A N 1
ATOM 2563 C CA . PRO A 1 325 ? -8.968 11.729 18.619 1.00 74.75 325 PRO A CA 1
ATOM 2564 C C . PRO A 1 325 ? -8.275 12.393 17.426 1.00 74.75 325 PRO A C 1
ATOM 2566 O O . PRO A 1 325 ? -8.455 12.007 16.277 1.00 74.75 325 PRO A O 1
ATOM 2569 N N . MET A 1 326 ? -7.541 13.468 17.685 1.00 74.19 326 MET A N 1
ATOM 2570 C CA . MET A 1 326 ? -6.697 14.126 16.691 1.00 74.19 326 MET A CA 1
ATOM 2571 C C . MET A 1 326 ? -5.292 13.541 16.800 1.00 74.19 326 MET A C 1
ATOM 2573 O O . MET A 1 326 ? -4.855 13.230 17.906 1.00 74.19 326 MET A O 1
ATOM 2577 N N . ASP A 1 327 ? -4.594 13.380 15.670 1.00 56.22 327 ASP A N 1
ATOM 2578 C CA . ASP A 1 327 ? -3.217 12.869 15.656 1.00 56.22 327 ASP A CA 1
ATOM 2579 C C . ASP A 1 327 ? -2.353 13.639 16.667 1.00 56.22 327 ASP A C 1
ATOM 2581 O O . ASP A 1 327 ? -1.928 14.767 16.417 1.00 56.22 327 ASP A O 1
ATOM 2585 N N . GLY A 1 328 ? -2.047 12.997 17.792 1.00 42.72 328 GLY A N 1
ATOM 2586 C CA . GLY A 1 328 ? -1.042 13.433 18.753 1.00 42.72 328 GLY A CA 1
ATOM 2587 C C . GLY A 1 328 ? 0.365 13.149 18.241 1.00 42.72 328 GLY A C 1
ATOM 2588 O O . GLY A 1 328 ? 1.187 12.619 18.984 1.00 42.72 328 GLY A O 1
ATOM 2589 N N . ARG A 1 329 ? 0.656 13.459 16.967 1.00 34.03 329 ARG A N 1
ATOM 2590 C CA . ARG A 1 329 ? 2.043 13.482 16.498 1.00 34.03 329 ARG A CA 1
ATOM 2591 C C . ARG A 1 329 ? 2.720 14.634 17.238 1.00 34.03 329 ARG A C 1
ATOM 2593 O O . ARG A 1 329 ? 2.582 15.788 16.843 1.00 34.03 329 ARG A O 1
ATOM 2600 N N . CYS A 1 330 ? 3.413 14.321 18.333 1.00 26.05 330 CYS A N 1
ATOM 2601 C CA . CYS A 1 330 ? 4.491 15.172 18.813 1.00 26.05 330 CYS A CA 1
ATOM 2602 C C . CYS A 1 330 ? 5.395 15.469 17.611 1.00 26.05 330 CYS A C 1
ATOM 2604 O O . CYS A 1 330 ? 5.833 14.540 16.927 1.00 26.05 330 CYS A O 1
ATOM 2606 N N . ALA A 1 331 ? 5.559 16.761 17.334 1.00 28.97 331 ALA A N 1
ATOM 2607 C CA . ALA A 1 331 ? 6.481 17.293 16.342 1.00 28.97 331 ALA A CA 1
ATOM 2608 C C . ALA A 1 331 ? 7.924 16.844 16.601 1.00 28.97 331 ALA A C 1
ATOM 2610 O O . ALA A 1 331 ? 8.276 16.658 17.792 1.00 28.97 331 ALA A O 1
#

Mean predicted aligned error: 6.63 Å

Solvent-accessible surface area (backbone atoms only — not comparable to full-atom values): 17828 Å² total; per-residue (Å²): 116,66,65,63,50,54,42,48,52,39,28,53,50,43,48,53,29,51,49,46,51,64,38,70,84,88,34,56,71,72,57,22,52,49,26,52,52,51,46,57,52,42,42,76,77,38,45,70,32,38,50,54,43,34,53,54,50,60,32,72,92,62,82,94,68,57,67,71,58,51,51,54,47,26,52,50,26,53,54,50,51,40,49,55,47,68,36,76,88,44,54,86,73,65,43,72,67,56,49,51,52,50,50,58,54,47,61,59,36,58,77,65,51,56,76,68,56,36,52,54,50,50,58,40,54,45,49,31,67,67,19,56,74,50,31,22,45,58,60,51,55,55,51,57,75,78,49,70,61,79,41,72,67,46,37,49,50,52,44,59,50,46,75,56,40,43,91,87,34,72,47,84,48,58,70,57,38,57,76,46,49,62,80,78,55,83,76,68,68,50,74,66,28,46,41,50,28,47,43,48,26,46,34,37,55,20,33,47,70,80,64,36,58,67,52,44,58,48,43,56,51,46,54,56,69,60,42,50,73,79,41,54,74,54,94,37,61,70,35,53,34,28,38,51,56,21,49,24,38,38,33,75,62,40,49,68,62,44,52,57,54,41,69,40,64,73,56,26,52,21,25,46,17,41,33,55,26,44,64,67,45,48,64,55,52,52,50,54,45,50,49,27,52,75,70,71,65,66,51,72,63,54,54,50,53,55,49,45,55,50,50,38,40,53,39,31,43,28,34,43,68,58,38,80,39,61,86,80,69,76,128

Secondary structure (DSSP, 8-state):
-HHHHHHHHHHHHHHHHHHHHH-TTTS-HHHHHHHHHHHHHHHHHSHHHHHHHHHHHHSS---S--HHHHHHHHHHHHHHHHHHHH-GGGGGG--HHHHHHHHHHHHHHTTTS-HHHHHHHHHHHTTSHHHHHTTTHHHHHHHHHH--TTSHHHHHHHHHHHTTSPTT-----HHHHHHTTTTSS---SSHHHHHHHHHHHHHHHH--TTTHHHHHHHHHHHHHHH--SSSPPPS-HHHHHHHHHHHHHHHHH-HHHHHHHHTSHHHHHHHHHHHHHHHHHHHHHHHHHHHHHHTT---HHHHHHHHHHHHHHHHHHHHHTT---------

Sequence (331 aa):
MMDKKWEYLSCEGSDILMQVMLDKEAFPEPARRAAATALDALVSTAFKSVIKKLVHWISDEREDDDPEQLQRERQLAVTRLTRMVTSATYRAHWTEELQSEVLDLIQRVLGTVDAREFTQLVRIVSHLPICKERHGVPLLELFLSKYDLNSERHLESVTIIGRYVKEGAEFDLLPYLEKSKLLAKPLGSDAHAVLLSRLVLLATRVATSDNAELLFEYVFGQLSALVGTDEALPDNLSVVEALLLAATNIARKKPAEVLHKLHEDALNVKMVSLVKAVEKVEPEAIFAVKKHVISHEVKHVDREVLATIHNIKLLAGAISSKHLPMDGRCA

Nearest PDB structures (foldseek):
  7z8t-assembly1_D  TM=3.790E-01  e=1.181E-01  Homo sapiens
  7zbz-assembly1_D  TM=3.770E-01  e=1.336E-01  Homo sapiens
  5ve8-assembly1_A  TM=3.911E-01  e=2.018E-01  Kluyveromyces lactis
  8d9w-assembly1_O  TM=4.092E-01  e=5.692E+00  Mus musculus
  8d9w-assembly1_K  TM=3.533E-01  e=5.462E+00  Mus musculus

pLDDT: mean 88.74, std 9.21, range [26.05, 96.5]